Protein AF-B7IHM8-F1 (afdb_monomer_lite)

Sequence (330 aa):
MKRIKFVFLVFLVIFILFSCGINVPKKLPETIKVKYKNHVEIPLTTLHYELNNFTTSMVESLENSGFKITSETPITVSTENTFEISPKIETPIEGISGDATFNVFDKTTILNFSIISDSSPLEMLSFDNVEFKIYFESTTTNLDSTLTFYLNDSKIILTKNSSEANLSATLKNALENKKNLEASATIYVKGTPGDNDEFGIKYFVKIPLSGTVKTDYRIISQEVDLTSVATILENIESAYIVFKEWKNQTGLSKIGFKLGNLSSFIDDSNTKISITKQDFADITKQKTLLEIFIPKDSSIQINSSSYIDASSYLSLDLNLENVEFTLGGE

Structure (mmCIF, N/CA/C/O backbone):
data_AF-B7IHM8-F1
#
_entry.id   AF-B7IHM8-F1
#
loop_
_atom_site.group_PDB
_atom_site.id
_atom_site.type_symbol
_atom_site.label_atom_id
_atom_site.label_alt_id
_atom_site.label_comp_id
_atom_site.label_asym_id
_atom_site.label_entity_id
_atom_site.label_seq_id
_atom_site.pdbx_PDB_ins_code
_atom_site.Cartn_x
_atom_site.Cartn_y
_atom_site.Cartn_z
_atom_site.occupancy
_atom_site.B_iso_or_equiv
_atom_site.auth_seq_id
_atom_site.auth_comp_id
_atom_site.auth_asym_id
_atom_site.auth_atom_id
_atom_site.pdbx_PDB_model_num
ATOM 1 N N . MET A 1 1 ? -49.637 -32.194 34.966 1.00 49.28 1 MET A N 1
ATOM 2 C CA . MET A 1 1 ? -48.202 -31.866 35.176 1.00 49.28 1 MET A CA 1
ATOM 3 C C . MET A 1 1 ? -47.863 -31.100 36.471 1.00 49.28 1 MET A C 1
ATOM 5 O O . MET A 1 1 ? -46.683 -30.977 36.766 1.00 49.28 1 MET A O 1
ATOM 9 N N . LYS A 1 2 ? -48.819 -30.621 37.293 1.00 44.25 2 LYS A N 1
ATOM 10 C CA . LYS A 1 2 ? -48.498 -29.910 38.558 1.00 44.25 2 LYS A CA 1
ATOM 11 C C . LYS A 1 2 ? -48.075 -30.823 39.728 1.00 44.25 2 LYS A C 1
ATOM 13 O O . LYS A 1 2 ? -47.283 -30.403 40.558 1.00 44.25 2 LYS A O 1
ATOM 18 N N . ARG A 1 3 ? -48.532 -32.085 39.770 1.00 44.62 3 ARG A N 1
ATOM 19 C CA . ARG A 1 3 ? -48.217 -33.027 40.868 1.00 44.62 3 ARG A CA 1
ATOM 20 C C . ARG A 1 3 ? -46.806 -33.638 40.792 1.00 44.62 3 ARG A C 1
ATOM 22 O O . ARG A 1 3 ? -46.203 -33.865 41.827 1.00 44.62 3 ARG A O 1
ATOM 29 N N . ILE A 1 4 ? -46.241 -33.808 39.590 1.00 54.16 4 ILE A N 1
ATOM 30 C CA . ILE A 1 4 ? -44.877 -34.350 39.400 1.00 54.16 4 ILE A CA 1
ATOM 31 C C . ILE A 1 4 ? -43.795 -33.347 39.838 1.00 54.16 4 ILE A C 1
ATOM 33 O O . ILE A 1 4 ? -42.803 -33.746 40.439 1.00 54.16 4 ILE A O 1
ATOM 37 N N . LYS A 1 5 ? -44.012 -32.037 39.635 1.00 52.06 5 LYS A N 1
ATOM 38 C CA . LYS A 1 5 ? -43.077 -30.992 40.096 1.00 52.06 5 LYS A CA 1
ATOM 39 C C . LYS A 1 5 ? -42.991 -30.904 41.625 1.00 52.06 5 LYS A C 1
ATOM 41 O O . LYS A 1 5 ? -41.921 -30.636 42.154 1.00 52.06 5 LYS A O 1
ATOM 46 N N . PHE A 1 6 ? -44.093 -31.174 42.329 1.00 53.19 6 PHE A N 1
ATOM 47 C CA . PHE A 1 6 ? -44.117 -31.159 43.794 1.00 53.19 6 PHE A CA 1
ATOM 48 C C . PHE A 1 6 ? -43.382 -32.368 44.388 1.00 53.19 6 PHE A C 1
ATOM 50 O O . PHE A 1 6 ? -42.637 -32.221 45.349 1.00 53.19 6 PHE A O 1
ATOM 57 N N . VAL A 1 7 ? -43.509 -33.544 43.764 1.00 58.44 7 VAL A N 1
ATOM 58 C CA . VAL A 1 7 ? -42.775 -34.752 44.179 1.00 58.44 7 VAL A CA 1
ATOM 59 C C . VAL A 1 7 ? -41.268 -34.588 43.960 1.00 58.44 7 VAL A C 1
ATOM 61 O O . VAL A 1 7 ? -40.498 -34.981 44.827 1.00 58.44 7 VAL A O 1
ATOM 64 N N . PHE A 1 8 ? -40.843 -33.944 42.866 1.00 61.22 8 PHE A N 1
ATOM 65 C CA . PHE A 1 8 ? -39.422 -33.676 42.604 1.00 61.22 8 PHE A CA 1
ATOM 66 C C . PHE A 1 8 ? -38.825 -32.649 43.580 1.00 61.22 8 PHE A C 1
ATOM 68 O O . PHE A 1 8 ? -37.701 -32.826 44.034 1.00 61.22 8 PHE A O 1
ATOM 75 N N . LEU A 1 9 ? -39.588 -31.614 43.960 1.00 61.41 9 LEU A N 1
ATOM 76 C CA . LEU A 1 9 ? -39.178 -30.633 44.972 1.00 61.41 9 LEU A CA 1
ATOM 77 C C . LEU A 1 9 ? -39.038 -31.281 46.359 1.00 61.41 9 LEU A C 1
ATOM 79 O O . LEU A 1 9 ? -38.049 -31.054 47.046 1.00 61.41 9 LEU A O 1
ATOM 83 N N . VAL A 1 10 ? -39.996 -32.128 46.750 1.00 67.56 10 VAL A N 1
ATOM 84 C CA . VAL A 1 10 ? -39.948 -32.859 48.026 1.00 67.56 10 VAL A CA 1
ATOM 85 C C . VAL A 1 10 ? -38.779 -33.847 48.042 1.00 67.56 10 VAL A C 1
ATOM 87 O O . VAL A 1 10 ? -38.062 -33.912 49.036 1.00 67.56 10 VAL A O 1
ATOM 90 N N . PHE A 1 11 ? -38.519 -34.550 46.934 1.00 62.31 11 PHE A N 1
ATOM 91 C CA . PHE A 1 11 ? -37.348 -35.424 46.821 1.00 62.31 11 PHE A CA 1
ATOM 92 C C . PHE A 1 11 ? -36.031 -34.645 46.874 1.00 62.31 11 PHE A C 1
ATOM 94 O O . PHE A 1 11 ? -35.124 -35.089 47.563 1.00 62.31 11 PHE A O 1
ATOM 101 N N . LEU A 1 12 ? -35.932 -33.478 46.224 1.00 62.41 12 LEU A N 1
ATOM 102 C CA . LEU A 1 12 ? -34.744 -32.616 46.267 1.00 62.41 12 LEU A CA 1
ATOM 103 C C . LEU A 1 12 ? -34.461 -32.124 47.696 1.00 62.41 12 LEU A C 1
ATOM 105 O O . LEU A 1 12 ? -33.324 -32.180 48.151 1.00 62.41 12 LEU A O 1
ATOM 109 N N . VAL A 1 13 ? -35.499 -31.706 48.427 1.00 60.09 13 VAL A N 1
ATOM 110 C CA . VAL A 1 13 ? -35.381 -31.257 49.825 1.00 60.09 13 VAL A CA 1
ATOM 111 C C . VAL A 1 13 ? -34.962 -32.410 50.742 1.00 60.09 13 VAL A C 1
ATOM 113 O O . VAL A 1 13 ? -34.082 -32.229 51.579 1.00 60.09 13 VAL A O 1
ATOM 116 N N . ILE A 1 14 ? -35.512 -33.614 50.556 1.00 61.38 14 ILE A N 1
ATOM 117 C CA . ILE A 1 14 ? -35.109 -34.804 51.325 1.00 61.38 14 ILE A CA 1
ATOM 118 C C . ILE A 1 14 ? -33.672 -35.231 50.972 1.00 61.38 14 ILE A C 1
ATOM 120 O O . ILE A 1 14 ? -32.916 -35.609 51.864 1.00 61.38 14 ILE A O 1
ATOM 124 N N . PHE A 1 15 ? -33.257 -35.116 49.707 1.00 55.09 15 PHE A N 1
ATOM 125 C CA . PHE A 1 15 ? -31.893 -35.443 49.272 1.00 55.09 15 PHE A CA 1
ATOM 126 C C . PHE A 1 15 ? -30.852 -34.478 49.857 1.00 55.09 15 PHE A C 1
ATOM 128 O O . PHE A 1 15 ? -29.774 -34.912 50.255 1.00 55.09 15 PHE A O 1
ATOM 135 N N . ILE A 1 16 ? -31.194 -33.191 49.985 1.00 56.38 16 ILE A N 1
ATOM 136 C CA . ILE A 1 16 ? -30.357 -32.178 50.652 1.00 56.38 16 ILE A CA 1
ATOM 137 C C . ILE A 1 16 ? -30.267 -32.442 52.165 1.00 56.38 16 ILE A C 1
ATOM 139 O O . ILE A 1 16 ? -29.230 -32.185 52.769 1.00 56.38 16 ILE A O 1
ATOM 143 N N . LEU A 1 17 ? -31.319 -32.994 52.781 1.00 53.09 17 LEU A N 1
ATOM 144 C CA . LEU A 1 17 ? -31.330 -33.324 54.212 1.00 53.09 17 LEU A CA 1
ATOM 145 C C . LEU A 1 17 ? -30.564 -34.615 54.557 1.00 53.09 17 LEU A C 1
ATOM 147 O O . LEU A 1 17 ? -30.072 -34.733 55.677 1.00 53.09 17 LEU A O 1
ATOM 151 N N . PHE A 1 18 ? -30.447 -35.571 53.628 1.00 51.75 18 PHE A N 1
ATOM 152 C CA . PHE A 1 18 ? -29.801 -36.872 53.878 1.00 51.75 18 PHE A CA 1
ATOM 153 C C . PHE A 1 18 ? -28.408 -37.040 53.250 1.00 51.75 18 PHE A C 1
ATOM 155 O O . PHE A 1 18 ? -27.696 -37.981 53.600 1.00 51.75 18 PHE A O 1
ATOM 162 N N . SER A 1 19 ? -27.978 -36.133 52.370 1.00 41.16 19 SER A N 1
ATOM 163 C CA . SER A 1 19 ? -26.643 -36.167 51.768 1.00 41.16 19 SER A CA 1
ATOM 164 C C . SER A 1 19 ? -25.683 -35.220 52.495 1.00 41.16 19 SER A C 1
ATOM 166 O O . SER A 1 19 ? -25.644 -34.027 52.219 1.00 41.16 19 SER A O 1
ATOM 168 N N . CYS A 1 20 ? -24.863 -35.796 53.377 1.00 42.81 20 CYS A N 1
ATOM 169 C CA . CYS A 1 20 ? -23.612 -35.237 53.903 1.00 42.81 20 CYS A CA 1
ATOM 170 C C . CYS A 1 20 ? -23.695 -33.901 54.666 1.00 42.81 20 CYS A C 1
ATOM 172 O O . CYS A 1 20 ? -23.529 -32.834 54.093 1.00 42.81 20 CYS A O 1
ATOM 174 N N . GLY A 1 21 ? -23.768 -33.980 56.000 1.00 46.03 21 GLY A N 1
ATOM 175 C CA . GLY A 1 21 ? -22.947 -33.148 56.898 1.00 46.03 21 GLY A CA 1
ATOM 176 C C . GLY A 1 21 ? -23.034 -31.621 56.778 1.00 46.03 21 GLY A C 1
ATOM 177 O O . GLY A 1 21 ? -22.107 -30.941 57.217 1.00 46.03 21 GLY A O 1
ATOM 178 N N . ILE A 1 22 ? -24.107 -31.062 56.218 1.00 43.06 22 ILE A N 1
ATOM 179 C CA . ILE A 1 22 ? -24.330 -29.618 56.241 1.00 43.06 22 ILE A CA 1
ATOM 180 C C . ILE A 1 22 ? -24.752 -29.254 57.662 1.00 43.06 22 ILE A C 1
ATOM 182 O O . ILE A 1 22 ? -25.847 -29.577 58.119 1.00 43.06 22 ILE A O 1
ATOM 186 N N . ASN A 1 23 ? -23.848 -28.587 58.371 1.00 42.38 23 ASN A N 1
ATOM 187 C CA . ASN A 1 23 ? -24.130 -27.945 59.643 1.00 42.38 23 ASN A CA 1
ATOM 188 C C . ASN A 1 23 ? -25.137 -26.817 59.360 1.00 42.38 23 ASN A C 1
ATOM 190 O O . ASN A 1 23 ? -24.746 -25.713 58.982 1.00 42.38 23 ASN A O 1
ATOM 194 N N . VAL A 1 24 ? -26.437 -27.119 59.436 1.00 46.44 24 VAL A N 1
ATOM 195 C CA . VAL A 1 24 ? -27.496 -26.129 59.216 1.00 46.44 24 VAL A CA 1
ATOM 196 C C . VAL A 1 24 ? -27.329 -25.055 60.295 1.00 46.44 24 VAL A C 1
ATOM 198 O O . VAL A 1 24 ? -27.404 -25.377 61.486 1.00 46.44 24 VAL A O 1
ATOM 201 N N . PRO A 1 25 ? -27.039 -23.796 59.925 1.00 46.53 25 PRO A N 1
ATOM 202 C CA . PRO A 1 25 ? -26.804 -22.750 60.904 1.00 46.53 25 PRO A CA 1
ATOM 203 C C . PRO A 1 25 ? -28.054 -22.584 61.774 1.00 46.53 25 PRO A C 1
ATOM 205 O O . PRO A 1 25 ? -29.168 -22.463 61.273 1.00 46.53 25 PRO A O 1
ATOM 208 N N . LYS A 1 26 ? -27.868 -22.586 63.101 1.00 55.81 26 LYS A N 1
ATOM 209 C CA . LYS A 1 26 ? -28.960 -22.495 64.094 1.00 55.81 26 LYS A CA 1
ATOM 210 C C . LYS A 1 26 ? -29.764 -21.186 64.013 1.00 55.81 26 LYS A C 1
ATOM 212 O O . LYS A 1 26 ? -30.778 -21.061 64.691 1.00 55.81 26 LYS A O 1
ATOM 217 N N . LYS A 1 27 ? -29.307 -20.217 63.217 1.00 53.31 27 LYS A N 1
ATOM 218 C CA . LYS A 1 27 ? -29.992 -18.965 62.899 1.00 53.31 27 LYS A CA 1
ATOM 219 C C . LYS A 1 27 ? -29.837 -18.682 61.407 1.00 53.31 27 LYS A C 1
ATOM 221 O O . LYS A 1 27 ? -28.738 -18.825 60.872 1.00 53.31 27 LYS A O 1
ATOM 226 N N . LEU A 1 28 ? -30.928 -18.277 60.757 1.00 47.78 28 LEU A N 1
ATOM 227 C CA . LEU A 1 28 ? -30.862 -17.656 59.435 1.00 47.78 28 LEU A CA 1
ATOM 228 C C . LEU A 1 28 ? -30.003 -16.382 59.545 1.00 47.78 28 LEU A C 1
ATOM 230 O O . LEU A 1 28 ? -30.135 -15.668 60.542 1.00 47.78 28 LEU A O 1
ATOM 234 N N . PRO A 1 29 ? -29.102 -16.110 58.586 1.00 52.03 29 PRO A N 1
ATOM 235 C CA . PRO A 1 29 ? -28.334 -14.873 58.591 1.00 52.03 29 PRO A CA 1
ATOM 236 C C . PRO A 1 29 ? -29.292 -13.676 58.546 1.00 52.03 29 PRO A C 1
ATOM 238 O O . PRO A 1 29 ? -30.210 -13.649 57.730 1.00 52.03 29 PRO A O 1
ATOM 241 N N . GLU A 1 30 ? -29.073 -12.699 59.430 1.00 54.91 30 GLU A N 1
ATOM 242 C CA . GLU A 1 30 ? -29.919 -11.499 59.568 1.00 54.91 30 GLU A CA 1
ATOM 243 C C . GLU A 1 30 ? -29.934 -10.649 58.285 1.00 54.91 30 GLU A C 1
ATOM 245 O O . GLU A 1 30 ? -30.879 -9.910 58.022 1.00 54.91 30 GLU A O 1
ATOM 250 N N . THR A 1 31 ? -28.903 -10.798 57.452 1.00 48.12 31 THR A N 1
ATOM 251 C CA . THR A 1 31 ? -28.781 -10.161 56.142 1.00 48.12 31 THR A CA 1
ATOM 252 C C . THR A 1 31 ? -28.233 -11.148 55.115 1.00 48.12 31 THR A C 1
ATOM 254 O O . THR A 1 31 ? -27.238 -11.837 55.348 1.00 48.12 31 THR A O 1
ATOM 257 N N . ILE A 1 32 ? -28.874 -11.205 53.946 1.00 45.50 32 ILE A N 1
ATOM 258 C CA . ILE A 1 32 ? -28.341 -11.886 52.763 1.00 45.50 32 ILE A CA 1
ATOM 259 C C . ILE A 1 32 ? -27.900 -10.804 51.779 1.00 45.50 32 ILE A C 1
ATOM 261 O O . ILE A 1 32 ? -28.732 -10.075 51.240 1.00 45.50 32 ILE A O 1
ATOM 265 N N . LYS A 1 33 ? -26.590 -10.712 51.526 1.00 46.69 33 LYS A N 1
ATOM 266 C CA . LYS A 1 33 ? -26.042 -9.865 50.459 1.00 46.69 33 LYS A CA 1
ATOM 267 C C . LYS A 1 33 ? -25.957 -10.675 49.174 1.00 46.69 33 LYS A C 1
ATOM 269 O O . LYS A 1 33 ? -25.121 -11.568 49.051 1.00 46.69 33 LYS A O 1
ATOM 274 N N . VAL A 1 34 ? -26.836 -10.374 48.221 1.00 44.75 34 VAL A N 1
ATOM 275 C CA . VAL A 1 34 ? -26.784 -10.954 46.875 1.00 44.75 34 VAL A CA 1
ATOM 276 C C . VAL A 1 34 ? -25.982 -10.011 45.987 1.00 44.75 34 VAL A C 1
ATOM 278 O O . VAL A 1 34 ? -26.382 -8.871 45.764 1.00 44.75 34 VAL A O 1
ATOM 281 N N . LYS A 1 35 ? -24.841 -10.484 45.483 1.00 50.03 35 LYS A N 1
ATOM 282 C CA . LYS A 1 35 ? -24.031 -9.759 44.500 1.00 50.03 35 LYS A CA 1
ATOM 283 C C . LYS A 1 35 ? -24.511 -10.137 43.101 1.00 50.03 35 LYS A C 1
ATOM 285 O O . LYS A 1 35 ? -24.395 -11.302 42.722 1.00 50.03 35 LYS A O 1
ATOM 290 N N . TYR A 1 36 ? -25.056 -9.183 42.346 1.00 52.97 36 TYR A N 1
ATOM 291 C CA . TYR A 1 36 ? -25.464 -9.414 40.961 1.00 52.97 36 TYR A CA 1
ATOM 292 C C . TYR A 1 36 ? -24.397 -8.847 40.025 1.00 52.97 36 TYR A C 1
ATOM 294 O O . TYR A 1 36 ? -24.173 -7.638 39.982 1.00 52.97 36 TYR A O 1
ATOM 302 N N . LYS A 1 37 ? -23.715 -9.733 39.295 1.00 61.06 37 LYS A N 1
ATOM 303 C CA . LYS A 1 37 ? -22.824 -9.331 38.207 1.00 61.06 37 LYS A CA 1
ATOM 304 C C . LYS A 1 37 ? -23.644 -9.265 36.934 1.00 61.06 37 LYS A C 1
ATOM 306 O O . LYS A 1 37 ? -24.239 -10.268 36.543 1.00 61.06 37 LYS A O 1
ATOM 311 N N . ASN A 1 38 ? -23.685 -8.092 36.318 1.00 78.62 38 ASN A N 1
ATOM 312 C CA . ASN A 1 38 ? -24.385 -7.893 35.059 1.00 78.62 38 ASN A CA 1
ATOM 313 C C . ASN A 1 38 ? -23.372 -7.567 33.968 1.00 78.62 38 ASN A C 1
ATOM 315 O O . ASN A 1 38 ? -22.483 -6.749 34.186 1.00 78.62 38 ASN A O 1
ATOM 319 N N . HIS A 1 39 ? -23.520 -8.205 32.814 1.00 84.94 39 HIS A N 1
ATOM 320 C CA . HIS A 1 39 ? -22.668 -7.981 31.655 1.00 84.94 39 HIS A CA 1
ATOM 321 C C . HIS A 1 39 ? -23.448 -7.196 30.601 1.00 84.94 39 HIS A C 1
ATOM 323 O O . HIS A 1 39 ? -24.577 -7.566 30.268 1.00 84.94 39 HIS A O 1
ATOM 329 N N . VAL A 1 40 ? -22.866 -6.109 30.101 1.00 83.75 40 VAL A N 1
ATOM 330 C CA . VAL A 1 40 ? -23.484 -5.226 29.105 1.00 83.75 40 VAL A CA 1
ATOM 331 C C . VAL A 1 40 ? -22.528 -5.046 27.935 1.00 83.75 40 VAL A C 1
ATOM 333 O O . VAL A 1 40 ? -21.366 -4.704 28.132 1.00 83.75 40 VAL A O 1
ATOM 336 N N . GLU A 1 41 ? -23.031 -5.225 26.716 1.00 85.38 41 GLU A N 1
ATOM 337 C CA . GLU A 1 41 ? -22.288 -4.954 25.486 1.00 85.38 41 GLU A CA 1
ATOM 338 C C . GLU A 1 41 ? -22.985 -3.855 24.692 1.00 85.38 41 GLU A C 1
ATOM 340 O O . GLU A 1 41 ? -24.173 -3.952 24.380 1.00 85.38 41 GLU A O 1
ATOM 345 N N . ILE A 1 42 ? -22.238 -2.807 24.359 1.00 86.19 42 ILE A N 1
ATOM 346 C CA . ILE A 1 42 ? -22.717 -1.684 23.554 1.00 86.19 42 ILE A CA 1
ATOM 347 C C . ILE A 1 42 ? -21.991 -1.748 22.208 1.00 86.19 42 ILE A C 1
ATOM 349 O O . ILE A 1 42 ? -20.760 -1.660 22.194 1.00 86.19 42 ILE A O 1
ATOM 353 N N . PRO A 1 43 ? -22.701 -1.927 21.080 1.00 89.12 43 PRO A N 1
ATOM 354 C CA . PRO A 1 43 ? -22.070 -1.947 19.766 1.00 89.12 43 PRO A CA 1
ATOM 355 C C . PRO A 1 43 ? -21.468 -0.576 19.444 1.00 89.12 43 PRO A C 1
ATOM 357 O O . PRO A 1 43 ? -22.105 0.452 19.671 1.00 89.12 43 PRO A O 1
ATOM 360 N N . LEU A 1 44 ? -20.248 -0.568 18.910 1.00 89.00 44 LEU A N 1
ATOM 361 C CA . LEU A 1 44 ? -19.545 0.654 18.512 1.00 89.00 44 LEU A CA 1
ATOM 362 C C . LEU A 1 44 ? -19.515 0.797 16.990 1.00 89.00 44 LEU A C 1
ATOM 364 O O . LEU A 1 44 ? -19.960 1.808 16.452 1.00 89.00 44 LEU A O 1
ATOM 368 N N . THR A 1 45 ? -19.005 -0.219 16.292 1.00 91.19 45 THR A N 1
ATOM 369 C CA . THR A 1 45 ? -18.981 -0.263 14.824 1.00 91.19 45 THR A CA 1
ATOM 370 C C . THR A 1 45 ? -18.793 -1.689 14.305 1.00 91.19 45 THR A C 1
ATOM 372 O O . THR A 1 45 ? -18.271 -2.549 15.022 1.00 91.19 45 THR A O 1
ATOM 375 N N . THR A 1 46 ? -19.182 -1.916 13.053 1.00 92.19 46 THR A N 1
ATOM 376 C CA . THR A 1 46 ? -18.916 -3.141 12.293 1.00 92.19 46 THR A CA 1
ATOM 377 C C . THR A 1 46 ? -18.051 -2.780 11.093 1.00 92.19 46 THR A C 1
ATOM 379 O O . THR A 1 46 ? -18.327 -1.819 10.379 1.00 92.19 46 THR A O 1
ATOM 382 N N . LEU A 1 47 ? -17.003 -3.563 10.884 1.00 90.44 47 LEU A N 1
ATOM 383 C CA . LEU A 1 47 ? -16.031 -3.429 9.818 1.00 90.44 47 LEU A CA 1
ATOM 384 C C . LEU A 1 47 ? -16.133 -4.662 8.926 1.00 90.44 47 LEU A C 1
ATOM 386 O O . LEU A 1 47 ? -15.897 -5.775 9.386 1.00 90.44 47 LEU A O 1
ATOM 390 N N . HIS A 1 48 ? -16.443 -4.432 7.658 1.00 91.19 48 HIS A N 1
ATOM 391 C CA . HIS A 1 48 ? -16.135 -5.350 6.573 1.00 91.19 48 HIS A CA 1
ATOM 392 C C . HIS A 1 48 ? -15.355 -4.546 5.545 1.00 91.19 48 HIS A C 1
ATOM 394 O O . HIS A 1 48 ? -15.858 -3.551 5.016 1.00 91.19 48 HIS A O 1
ATOM 400 N N . TYR A 1 49 ? -14.102 -4.918 5.329 1.00 85.50 49 TYR A N 1
ATOM 401 C CA . TYR A 1 49 ? -13.194 -4.151 4.497 1.00 85.50 49 TYR A CA 1
ATOM 402 C C . TYR A 1 49 ? -12.351 -5.068 3.636 1.00 85.50 49 TYR A C 1
ATOM 404 O O . TYR A 1 49 ? -11.529 -5.824 4.144 1.00 85.50 49 TYR A O 1
ATOM 412 N N . GLU A 1 50 ? -12.529 -4.970 2.326 1.00 84.56 50 GLU A N 1
ATOM 413 C CA . GLU A 1 50 ? -11.781 -5.753 1.351 1.00 84.56 50 GLU A CA 1
ATOM 414 C C . GLU A 1 50 ? -10.695 -4.888 0.711 1.00 84.56 50 GLU A C 1
ATOM 416 O O . GLU A 1 50 ? -10.970 -3.791 0.223 1.00 84.56 50 GLU A O 1
ATOM 421 N N . LEU A 1 51 ? -9.461 -5.396 0.667 1.00 74.88 51 LEU A N 1
ATOM 422 C CA . LEU A 1 51 ? -8.334 -4.744 -0.002 1.00 74.88 51 LEU A CA 1
ATOM 423 C C . LEU A 1 51 ? -8.422 -4.833 -1.533 1.00 74.88 51 LEU A C 1
ATOM 425 O O . LEU A 1 51 ? -7.641 -4.188 -2.213 1.00 74.88 51 LEU A O 1
ATOM 429 N N . ASN A 1 52 ? -9.322 -5.616 -2.125 1.00 66.38 52 ASN A N 1
ATOM 430 C CA . ASN A 1 52 ? -9.469 -5.657 -3.587 1.00 66.38 52 ASN A CA 1
ATOM 431 C C . ASN A 1 52 ? -10.194 -4.404 -4.124 1.00 66.38 52 ASN A C 1
ATOM 433 O O . ASN A 1 52 ? -9.756 -3.847 -5.131 1.00 66.38 52 ASN A O 1
ATOM 437 N N . ASN A 1 53 ? -11.152 -3.850 -3.365 1.00 62.62 53 ASN A N 1
ATOM 438 C CA . ASN A 1 53 ? -11.827 -2.569 -3.619 1.00 62.62 53 ASN A CA 1
ATOM 439 C C . ASN A 1 53 ? -10.837 -1.387 -3.755 1.00 62.62 53 ASN A C 1
ATOM 441 O O . ASN A 1 53 ? -11.204 -0.308 -4.209 1.00 62.62 53 ASN A O 1
ATOM 445 N N . PHE A 1 54 ? -9.569 -1.608 -3.391 1.00 62.62 54 PHE A N 1
ATOM 446 C CA . PHE A 1 54 ? -8.450 -0.669 -3.402 1.00 62.62 54 PHE A CA 1
ATOM 447 C C . PHE A 1 54 ? -7.772 -0.567 -4.767 1.00 62.62 54 PHE A C 1
ATOM 449 O O . PHE A 1 54 ? -7.119 0.436 -5.056 1.00 62.62 54 PHE A O 1
ATOM 456 N N . THR A 1 55 ? -7.847 -1.630 -5.571 1.00 65.69 55 THR A N 1
ATOM 457 C CA . THR A 1 55 ? -6.984 -1.804 -6.747 1.00 65.69 55 THR A CA 1
ATOM 458 C C . THR A 1 55 ? -7.730 -2.174 -8.011 1.00 65.69 55 THR A C 1
ATOM 460 O O . THR A 1 55 ? -7.149 -1.988 -9.073 1.00 65.69 55 THR A O 1
ATOM 463 N N . THR A 1 56 ? -8.997 -2.596 -7.934 1.00 69.06 56 THR A N 1
ATOM 464 C CA . THR A 1 56 ? -9.792 -3.013 -9.101 1.00 69.06 56 THR A CA 1
ATOM 465 C C . THR A 1 56 ? -9.741 -1.995 -10.240 1.00 69.06 56 THR A C 1
ATOM 467 O O . THR A 1 56 ? -9.348 -2.350 -11.343 1.00 69.06 56 THR A O 1
ATOM 470 N N . SER A 1 57 ? -10.008 -0.712 -9.973 1.00 67.50 57 SER A N 1
ATOM 471 C CA . SER A 1 57 ? -10.011 0.323 -11.020 1.00 67.50 57 SER A CA 1
ATOM 472 C C . SER A 1 57 ? -8.638 0.544 -11.663 1.00 67.50 57 SER A C 1
ATOM 474 O O . SER A 1 57 ? -8.540 0.734 -12.875 1.00 67.50 57 SER A O 1
ATOM 476 N N . MET A 1 58 ? -7.559 0.496 -10.876 1.00 73.12 58 MET A N 1
ATOM 477 C CA . MET A 1 58 ? -6.197 0.605 -11.398 1.00 73.12 58 MET A CA 1
ATOM 478 C C . MET A 1 58 ? -5.808 -0.646 -12.185 1.00 73.12 58 MET A C 1
ATOM 480 O O . MET A 1 58 ? -5.245 -0.525 -13.267 1.00 73.12 58 MET A O 1
ATOM 484 N N . VAL A 1 59 ? -6.082 -1.830 -11.638 1.00 76.69 59 VAL A N 1
ATOM 485 C CA . VAL A 1 59 ? -5.769 -3.124 -12.251 1.00 76.69 59 VAL A CA 1
ATOM 486 C C . VAL A 1 59 ? -6.475 -3.239 -13.595 1.00 76.69 59 VAL A C 1
ATOM 488 O O . VAL A 1 59 ? -5.800 -3.481 -14.587 1.00 76.69 59 VAL A O 1
ATOM 491 N N . GLU A 1 60 ? -7.776 -2.948 -13.652 1.00 77.25 60 GLU A N 1
ATOM 492 C CA . GLU A 1 60 ? -8.550 -2.903 -14.899 1.00 77.25 60 GLU A CA 1
ATOM 493 C C . GLU A 1 60 ? -7.959 -1.896 -15.891 1.00 77.25 60 GLU A C 1
ATOM 495 O O . GLU A 1 60 ? -7.833 -2.177 -17.081 1.00 77.25 60 GLU A O 1
ATOM 500 N N . SER A 1 61 ? -7.555 -0.714 -15.422 1.00 72.75 61 SER A N 1
ATOM 501 C CA . SER A 1 61 ? -6.999 0.313 -16.307 1.00 72.75 61 SER A CA 1
ATOM 502 C C . SER A 1 61 ? -5.603 -0.045 -16.843 1.00 72.75 61 SER A C 1
ATOM 504 O O . SER A 1 61 ? -5.288 0.250 -17.999 1.00 72.75 61 SER A O 1
ATOM 506 N N . LEU A 1 62 ? -4.767 -0.703 -16.034 1.00 75.31 62 LEU A N 1
ATOM 507 C CA . LEU A 1 62 ? -3.459 -1.218 -16.448 1.00 75.31 62 LEU A CA 1
ATOM 508 C C . LEU A 1 62 ? -3.621 -2.413 -17.393 1.00 75.31 62 LEU A C 1
ATOM 510 O O . LEU A 1 62 ? -2.941 -2.473 -18.415 1.00 75.31 62 LEU A O 1
ATOM 514 N N . GLU A 1 63 ? -4.565 -3.310 -17.118 1.00 81.81 63 GLU A N 1
ATOM 515 C CA . GLU A 1 63 ? -4.910 -4.425 -18.002 1.00 81.81 63 GLU A CA 1
ATOM 516 C C . GLU A 1 63 ? -5.388 -3.924 -19.373 1.00 81.81 63 GLU A C 1
ATOM 518 O O . GLU A 1 63 ? -4.863 -4.342 -20.406 1.00 81.81 63 GLU A O 1
ATOM 523 N N . ASN A 1 64 ? -6.274 -2.922 -19.398 1.00 76.81 64 ASN A N 1
ATOM 524 C CA . ASN A 1 64 ? -6.709 -2.247 -20.628 1.00 76.81 64 ASN A CA 1
ATOM 525 C C . ASN A 1 64 ? -5.563 -1.544 -21.378 1.00 76.81 64 ASN A C 1
ATOM 527 O O . ASN A 1 64 ? -5.665 -1.310 -22.581 1.00 76.81 64 ASN A O 1
ATOM 531 N N . SER A 1 65 ? -4.469 -1.217 -20.685 1.00 70.12 65 SER A N 1
ATOM 532 C CA . SER A 1 65 ? -3.252 -0.641 -21.274 1.00 70.12 65 SER A CA 1
ATOM 533 C C . SER A 1 65 ? -2.258 -1.708 -21.761 1.00 70.12 65 SER A C 1
ATOM 535 O O . SER A 1 65 ? -1.142 -1.369 -22.150 1.00 70.12 65 SER A O 1
ATOM 537 N N . GLY A 1 66 ? -2.644 -2.990 -21.747 1.00 75.44 66 GLY A N 1
ATOM 538 C CA . GLY A 1 66 ? -1.843 -4.112 -22.242 1.00 75.44 66 GLY A CA 1
ATOM 539 C C . GLY A 1 66 ? -0.961 -4.788 -21.191 1.00 75.44 66 GLY A C 1
ATOM 540 O O . GLY A 1 66 ? -0.169 -5.660 -21.547 1.00 75.44 66 GLY A O 1
ATOM 541 N N . PHE A 1 67 ? -1.082 -4.426 -19.909 1.00 82.44 67 PHE A N 1
ATOM 542 C CA . PHE A 1 67 ? -0.363 -5.124 -18.843 1.00 82.44 67 PHE A CA 1
ATOM 543 C C . PHE A 1 67 ? -1.012 -6.469 -18.535 1.00 82.44 67 PHE A C 1
ATOM 545 O O . PHE A 1 67 ? -2.229 -6.599 -18.431 1.00 82.44 67 PHE A O 1
ATOM 552 N N . LYS A 1 68 ? -0.177 -7.474 -18.293 1.00 87.38 68 LYS A N 1
ATOM 553 C CA . LYS A 1 68 ? -0.603 -8.748 -17.731 1.00 87.38 68 LYS A CA 1
ATOM 554 C C . LYS A 1 68 ? -0.733 -8.624 -16.217 1.00 87.38 68 LYS A C 1
ATOM 556 O O . LYS A 1 68 ? 0.226 -8.254 -15.534 1.00 87.38 68 LYS A O 1
ATOM 561 N N . ILE A 1 69 ? -1.890 -9.023 -15.704 1.00 86.44 69 ILE A N 1
ATOM 562 C CA . ILE A 1 69 ? -2.173 -9.116 -14.274 1.00 86.44 69 ILE A CA 1
ATOM 563 C C . ILE A 1 69 ? -2.085 -10.582 -13.849 1.00 86.44 69 ILE A C 1
ATOM 565 O O . ILE A 1 69 ? -2.704 -11.451 -14.463 1.00 86.44 69 ILE A O 1
ATOM 569 N N . THR A 1 70 ? -1.321 -10.878 -12.800 1.00 85.88 70 THR A N 1
ATOM 570 C CA . THR A 1 70 ? -1.367 -12.188 -12.138 1.00 85.88 70 THR A CA 1
ATOM 571 C C . THR A 1 70 ? -2.024 -12.054 -10.771 1.00 85.88 70 THR A C 1
ATOM 573 O O . THR A 1 70 ? -1.715 -11.147 -9.999 1.00 85.88 70 THR A O 1
ATOM 576 N N . SER A 1 71 ? -2.927 -12.981 -10.455 1.00 77.62 71 SER A N 1
ATOM 577 C CA . SER A 1 71 ? -3.623 -13.064 -9.165 1.00 77.62 71 SER A CA 1
ATOM 578 C C . SER A 1 71 ? -2.781 -13.754 -8.082 1.00 77.62 71 SER A C 1
ATOM 580 O O . SER A 1 71 ? -3.323 -14.427 -7.207 1.00 77.62 71 SER A O 1
ATOM 582 N N . GLU A 1 72 ? -1.454 -13.670 -8.185 1.00 78.44 72 GLU A N 1
ATOM 583 C CA . GLU A 1 72 ? -0.543 -14.149 -7.144 1.00 78.44 72 GLU A CA 1
ATOM 584 C C . GLU A 1 72 ? -0.660 -13.261 -5.892 1.00 78.44 72 GLU A C 1
ATOM 586 O O . GLU A 1 72 ? -1.373 -12.256 -5.890 1.00 78.44 72 GLU A O 1
ATOM 591 N N . THR A 1 73 ? 0.021 -13.637 -4.807 1.00 80.00 73 THR A N 1
ATOM 592 C CA . THR A 1 73 ? 0.104 -12.818 -3.590 1.00 80.00 73 THR A CA 1
ATOM 593 C C . THR A 1 73 ? 1.522 -12.255 -3.469 1.00 80.00 73 THR A C 1
ATOM 595 O O . THR A 1 73 ? 2.441 -13.031 -3.197 1.00 80.00 73 THR A O 1
ATOM 598 N N . PRO A 1 74 ? 1.731 -10.937 -3.647 1.00 84.19 74 PRO A N 1
ATOM 599 C CA . PRO A 1 74 ? 0.751 -9.919 -4.045 1.00 84.19 74 PRO A CA 1
ATOM 600 C C . PRO A 1 74 ? 0.366 -10.003 -5.532 1.00 84.19 74 PRO A C 1
ATOM 602 O O . PRO A 1 74 ? 1.112 -10.558 -6.346 1.00 84.19 74 PRO A O 1
ATOM 605 N N . ILE A 1 75 ? -0.758 -9.371 -5.892 1.00 85.56 75 ILE A N 1
ATOM 606 C CA . ILE A 1 75 ? -1.142 -9.157 -7.293 1.00 85.56 75 ILE A CA 1
ATOM 607 C C . ILE A 1 75 ? 0.038 -8.490 -7.991 1.00 85.56 75 ILE A C 1
ATOM 609 O O . ILE A 1 75 ? 0.587 -7.509 -7.485 1.00 85.56 75 ILE A O 1
ATOM 613 N N . THR A 1 76 ? 0.439 -9.014 -9.144 1.00 87.88 76 THR A N 1
ATOM 614 C CA . THR A 1 76 ? 1.560 -8.456 -9.901 1.00 87.88 76 THR A CA 1
ATOM 615 C C . THR A 1 76 ? 1.075 -7.930 -11.240 1.00 87.88 76 THR A C 1
ATOM 617 O O . THR A 1 76 ? 0.449 -8.649 -12.019 1.00 87.88 76 THR A O 1
ATOM 620 N N . VAL A 1 77 ? 1.402 -6.668 -11.511 1.00 87.38 77 VAL A N 1
ATOM 621 C CA . VAL A 1 77 ? 1.223 -6.035 -12.817 1.00 87.38 77 VAL A CA 1
ATOM 622 C C . VAL A 1 77 ? 2.534 -6.161 -13.577 1.00 87.38 77 VAL A C 1
ATOM 624 O O . VAL A 1 77 ? 3.585 -5.776 -13.064 1.00 87.38 77 VAL A O 1
ATOM 627 N N . SER A 1 78 ? 2.505 -6.695 -14.793 1.00 89.94 78 SER A N 1
ATOM 628 C CA . SER A 1 78 ? 3.722 -6.888 -15.582 1.00 89.94 78 SER A CA 1
ATOM 629 C C . SER A 1 78 ? 3.508 -6.652 -17.067 1.00 89.94 78 SER A C 1
ATOM 631 O O . SER A 1 78 ? 2.415 -6.851 -17.584 1.00 89.94 78 SER A O 1
ATOM 633 N N . THR A 1 79 ? 4.560 -6.238 -17.762 1.00 86.50 79 THR A N 1
ATOM 634 C CA . THR A 1 79 ? 4.596 -6.269 -19.224 1.00 86.50 79 THR A CA 1
ATOM 635 C C . THR A 1 79 ? 6.009 -6.562 -19.698 1.00 86.50 79 THR A C 1
ATOM 637 O O . THR A 1 79 ? 6.989 -6.151 -19.071 1.00 86.50 79 THR A O 1
ATOM 640 N N . GLU A 1 80 ? 6.103 -7.253 -20.822 1.00 86.31 80 GLU A N 1
ATOM 641 C CA . GLU A 1 80 ? 7.342 -7.492 -21.546 1.00 86.31 80 GLU A CA 1
ATOM 642 C C . GLU A 1 80 ? 7.061 -7.215 -23.015 1.00 86.31 80 GLU A C 1
ATOM 644 O O . GLU A 1 80 ? 6.151 -7.803 -23.593 1.00 86.31 80 GLU A O 1
ATOM 649 N N . ASN A 1 81 ? 7.800 -6.278 -23.596 1.00 83.00 81 ASN A N 1
ATOM 650 C CA . ASN A 1 81 ? 7.592 -5.847 -24.970 1.00 83.00 81 ASN A CA 1
ATOM 651 C C . ASN A 1 81 ? 8.939 -5.677 -25.664 1.00 83.00 81 ASN A C 1
ATOM 653 O O . ASN A 1 81 ? 9.917 -5.237 -25.049 1.00 83.00 81 ASN A O 1
ATOM 657 N N . THR A 1 82 ? 8.944 -5.970 -26.959 1.00 82.44 82 THR A N 1
ATOM 658 C CA . THR A 1 82 ? 10.095 -5.785 -27.837 1.00 82.44 82 THR A CA 1
ATOM 659 C C . THR A 1 82 ? 9.672 -4.929 -29.023 1.00 82.44 82 THR A C 1
ATOM 661 O O . THR A 1 82 ? 8.661 -5.202 -29.668 1.00 82.44 82 THR A O 1
ATOM 664 N N . PHE A 1 83 ? 10.442 -3.881 -29.298 1.00 80.50 83 PHE A N 1
ATOM 665 C CA . PHE A 1 83 ? 10.335 -3.076 -30.507 1.00 80.50 83 PHE A CA 1
ATOM 666 C C . PHE A 1 83 ? 11.538 -3.367 -31.388 1.00 80.50 83 PHE A C 1
ATOM 668 O O . PHE A 1 83 ? 12.659 -3.028 -31.015 1.00 80.50 83 PHE A O 1
ATOM 675 N N . GLU A 1 84 ? 11.301 -3.979 -32.542 1.00 81.44 84 GLU A N 1
ATOM 676 C CA . GLU A 1 84 ? 12.342 -4.344 -33.500 1.00 81.44 84 GLU A CA 1
ATOM 677 C C . GLU A 1 84 ? 12.254 -3.466 -34.745 1.00 81.44 84 GLU A C 1
ATOM 679 O O . GLU A 1 84 ? 11.169 -3.165 -35.249 1.00 81.44 84 GLU A O 1
ATOM 684 N N . ILE A 1 85 ? 13.418 -3.053 -35.240 1.00 76.00 85 ILE A N 1
ATOM 685 C CA . ILE A 1 85 ? 13.571 -2.314 -36.486 1.00 76.00 85 ILE A CA 1
ATOM 686 C C . ILE A 1 85 ? 14.544 -3.079 -37.367 1.00 76.00 85 ILE A C 1
ATOM 688 O O . ILE A 1 85 ? 15.720 -3.229 -37.029 1.00 76.00 85 ILE A O 1
ATOM 692 N N . SER A 1 86 ? 14.047 -3.482 -38.532 1.00 74.75 86 SER A N 1
ATOM 693 C CA . SER A 1 86 ? 14.861 -3.938 -39.654 1.00 74.75 86 SER A CA 1
ATOM 694 C C . SER A 1 86 ? 14.927 -2.796 -40.671 1.00 74.75 86 SER A C 1
ATOM 696 O O . SER A 1 86 ? 13.889 -2.423 -41.237 1.00 74.75 86 SER A O 1
ATOM 698 N N . PRO A 1 87 ? 16.099 -2.184 -40.895 1.00 65.25 87 PRO A N 1
ATOM 699 C CA . PRO A 1 87 ? 16.267 -1.178 -41.930 1.00 65.25 87 PRO A CA 1
ATOM 700 C C . PRO A 1 87 ? 15.914 -1.795 -43.286 1.00 65.25 87 PRO A C 1
ATOM 702 O O . PRO A 1 87 ? 16.516 -2.777 -43.700 1.00 65.25 87 PRO A O 1
ATOM 705 N N . LYS A 1 88 ? 14.931 -1.228 -43.991 1.00 60.41 88 LYS A N 1
ATOM 706 C CA . LYS A 1 88 ? 14.738 -1.519 -45.416 1.00 60.41 88 LYS A CA 1
ATOM 707 C C . LYS A 1 88 ? 15.587 -0.526 -46.189 1.00 60.41 88 LYS A C 1
ATOM 709 O O . LYS A 1 88 ? 15.266 0.664 -46.184 1.00 60.41 88 LYS A O 1
ATOM 714 N N . ILE A 1 89 ? 16.670 -0.971 -46.815 1.00 55.19 89 ILE A N 1
ATOM 715 C CA . ILE A 1 89 ? 17.471 -0.066 -47.635 1.00 55.19 89 ILE A CA 1
ATOM 716 C C . ILE A 1 89 ? 16.774 0.128 -48.984 1.00 55.19 89 ILE A C 1
ATOM 718 O O . ILE A 1 89 ? 16.740 -0.773 -49.817 1.00 55.19 89 ILE A O 1
ATOM 722 N N . GLU A 1 90 ? 16.300 1.341 -49.260 1.00 47.56 90 GLU A N 1
ATOM 723 C CA . GLU A 1 90 ? 16.217 1.819 -50.643 1.00 47.56 90 GLU A CA 1
ATOM 724 C C . GLU A 1 90 ? 17.564 2.467 -51.002 1.00 47.56 90 GLU A C 1
ATOM 726 O O . GLU A 1 90 ? 17.731 3.673 -50.902 1.00 47.56 90 GLU A O 1
ATOM 731 N N . THR A 1 91 ? 18.538 1.630 -51.379 1.00 43.47 91 THR A N 1
ATOM 732 C CA . THR A 1 91 ? 19.895 1.930 -51.908 1.00 43.47 91 THR A CA 1
ATOM 733 C C . THR A 1 91 ? 20.772 2.981 -51.179 1.00 43.47 91 THR A C 1
ATOM 735 O O . THR A 1 91 ? 20.413 4.154 -51.110 1.00 43.47 91 THR A O 1
ATOM 738 N N . PRO A 1 92 ? 22.004 2.642 -50.739 1.00 49.47 92 PRO A N 1
ATOM 739 C CA . PRO A 1 92 ? 22.950 3.634 -50.218 1.00 49.47 92 PRO A CA 1
ATOM 740 C C . PRO A 1 92 ? 23.358 4.645 -51.304 1.00 49.47 92 PRO A C 1
ATOM 742 O O . PRO A 1 92 ? 23.721 4.254 -52.413 1.00 49.47 92 PRO A O 1
ATOM 745 N N . ILE A 1 93 ? 23.344 5.943 -50.985 1.00 47.88 93 ILE A N 1
ATOM 746 C CA . ILE A 1 93 ? 23.873 7.000 -51.862 1.00 47.88 93 ILE A CA 1
ATOM 747 C C . ILE A 1 93 ? 25.397 7.071 -51.665 1.00 47.88 93 ILE A C 1
ATOM 749 O O . ILE A 1 93 ? 25.864 7.378 -50.567 1.00 47.88 93 ILE A O 1
ATOM 753 N N . GLU A 1 94 ? 26.180 6.790 -52.713 1.00 43.50 94 GLU A N 1
ATOM 754 C CA . GLU A 1 94 ? 27.648 6.896 -52.679 1.00 43.50 94 GLU A CA 1
ATOM 755 C C . GLU A 1 94 ? 28.114 8.306 -52.262 1.00 43.50 94 GLU A C 1
ATOM 757 O O . GLU A 1 94 ? 27.667 9.315 -52.806 1.00 43.50 94 GLU A O 1
ATOM 762 N N . GLY A 1 95 ? 29.061 8.374 -51.319 1.00 47.41 95 GLY A N 1
ATOM 763 C CA . GLY A 1 95 ? 29.755 9.613 -50.935 1.00 47.41 95 GLY A CA 1
ATOM 764 C C . GLY A 1 95 ? 29.209 10.350 -49.705 1.00 47.41 95 GLY A C 1
ATOM 765 O O . GLY A 1 95 ? 29.801 11.348 -49.297 1.00 47.41 95 GLY A O 1
ATOM 766 N N . ILE A 1 96 ? 28.137 9.860 -49.078 1.00 55.53 96 ILE A N 1
ATOM 767 C CA . ILE A 1 96 ? 27.625 10.349 -47.786 1.00 55.53 96 ILE A CA 1
ATOM 768 C C . ILE A 1 96 ? 28.090 9.372 -46.694 1.00 55.53 96 ILE A C 1
ATOM 770 O O . ILE A 1 96 ? 28.159 8.169 -46.945 1.00 55.53 96 ILE A O 1
ATOM 774 N N . SER A 1 97 ? 28.467 9.854 -45.500 1.00 56.97 97 SER A N 1
ATOM 775 C CA . SER A 1 97 ? 28.835 8.959 -44.390 1.00 56.97 97 SER A CA 1
ATOM 776 C C . SER A 1 97 ? 27.727 7.931 -44.173 1.00 56.97 97 SER A C 1
ATOM 778 O O . SER A 1 97 ? 26.570 8.317 -44.031 1.00 56.97 97 SER A O 1
ATOM 780 N N . GLY A 1 98 ? 28.086 6.648 -44.140 1.00 66.50 98 GLY A N 1
ATOM 781 C CA . GLY A 1 98 ? 27.129 5.545 -44.108 1.00 66.50 98 GLY A CA 1
ATOM 782 C C . GLY A 1 98 ? 26.282 5.438 -42.840 1.00 66.50 98 GLY A C 1
ATOM 783 O O . GLY A 1 98 ? 25.412 4.579 -42.801 1.00 66.50 98 GLY A O 1
ATOM 784 N N . ASP A 1 99 ? 26.544 6.264 -41.829 1.00 81.75 99 ASP A N 1
ATOM 785 C CA . ASP A 1 99 ? 25.857 6.260 -40.542 1.00 81.75 99 ASP A CA 1
ATOM 786 C C . ASP A 1 99 ? 24.351 6.514 -40.683 1.00 81.75 99 ASP A C 1
ATOM 788 O O . ASP A 1 99 ? 23.906 7.336 -41.487 1.00 81.75 99 ASP A O 1
ATOM 792 N N . ALA A 1 100 ? 23.567 5.856 -39.836 1.00 83.31 100 ALA A N 1
ATOM 793 C CA . ALA A 1 100 ? 22.116 5.963 -39.823 1.00 83.31 100 ALA A CA 1
ATOM 794 C C . ALA A 1 100 ? 21.600 6.321 -38.426 1.00 83.31 100 ALA A C 1
ATOM 796 O O . ALA A 1 100 ? 22.174 5.942 -37.407 1.00 83.31 100 ALA A O 1
ATOM 797 N N . THR A 1 101 ? 20.487 7.054 -38.370 1.00 85.00 101 THR A N 1
ATOM 798 C CA . THR A 1 101 ? 19.719 7.257 -37.136 1.00 85.00 101 THR A CA 1
ATOM 799 C C . THR A 1 101 ? 18.279 6.847 -37.379 1.00 85.00 101 THR A C 1
ATOM 801 O O . THR A 1 101 ? 17.619 7.380 -38.268 1.00 85.00 101 THR A O 1
ATOM 804 N N . PHE A 1 102 ? 17.791 5.920 -36.566 1.00 85.00 102 PHE A N 1
ATOM 805 C CA . PHE A 1 102 ? 16.421 5.439 -36.598 1.00 85.00 102 PHE A CA 1
ATOM 806 C C . PHE A 1 102 ? 15.656 6.033 -35.426 1.00 85.00 102 PHE A C 1
ATOM 808 O O . PHE A 1 102 ? 16.096 5.948 -34.278 1.00 85.00 102 PHE A O 1
ATOM 815 N N . ASN A 1 103 ? 14.501 6.625 -35.714 1.00 85.31 103 ASN A N 1
ATOM 816 C CA . ASN A 1 103 ? 13.529 6.928 -34.678 1.00 85.31 103 ASN A CA 1
ATOM 817 C C . ASN A 1 103 ? 12.731 5.656 -34.393 1.00 85.31 103 ASN A C 1
ATOM 819 O O . ASN A 1 103 ? 12.108 5.120 -35.308 1.00 85.31 103 ASN A O 1
ATOM 823 N N . VAL A 1 104 ? 12.788 5.156 -33.160 1.00 84.31 104 VAL A N 1
ATOM 824 C CA . VAL A 1 104 ? 12.076 3.928 -32.781 1.00 84.31 104 VAL A CA 1
ATOM 825 C C . VAL A 1 104 ? 10.639 4.251 -32.424 1.00 84.31 104 VAL A C 1
ATOM 827 O O . VAL A 1 104 ? 9.711 3.630 -32.933 1.00 84.31 104 VAL A O 1
ATOM 830 N N . PHE A 1 105 ? 10.459 5.274 -31.595 1.00 85.06 105 PHE A N 1
ATOM 831 C CA . PHE A 1 105 ? 9.172 5.903 -31.349 1.00 85.06 105 PHE A CA 1
ATOM 832 C C . PHE A 1 105 ? 9.381 7.325 -30.833 1.00 85.06 105 PHE A C 1
ATOM 834 O O . PHE A 1 105 ? 10.286 7.600 -30.034 1.00 85.06 105 PHE A O 1
ATOM 841 N N . ASP A 1 106 ? 8.485 8.210 -31.266 1.00 86.44 106 ASP A N 1
ATOM 842 C CA . ASP A 1 106 ? 8.351 9.553 -30.716 1.00 86.44 106 ASP A CA 1
ATOM 843 C C . ASP A 1 106 ? 7.877 9.513 -29.261 1.00 86.44 106 ASP A C 1
ATOM 845 O O . ASP A 1 106 ? 7.446 8.479 -28.747 1.00 86.44 106 ASP A O 1
ATOM 849 N N . LYS A 1 107 ? 7.940 10.669 -28.592 1.00 88.88 107 LYS A N 1
ATOM 850 C CA . LYS A 1 107 ? 7.502 10.816 -27.203 1.00 88.88 107 LYS A CA 1
ATOM 851 C C . LYS A 1 107 ? 6.072 10.286 -27.023 1.00 88.88 107 LYS A C 1
ATOM 853 O O . LYS A 1 107 ? 5.117 10.898 -27.492 1.00 88.88 107 LYS A O 1
ATOM 858 N N . THR A 1 108 ? 5.944 9.172 -26.309 1.00 87.44 108 THR A N 1
ATOM 859 C CA . THR A 1 108 ? 4.683 8.461 -26.076 1.00 87.44 108 THR A CA 1
ATOM 860 C C . THR A 1 108 ? 4.526 8.095 -24.606 1.00 87.44 108 THR A C 1
ATOM 862 O O . THR A 1 108 ? 5.513 7.878 -23.903 1.00 87.44 108 THR A O 1
ATOM 865 N N . THR A 1 109 ? 3.293 8.019 -24.110 1.00 85.50 109 THR A N 1
ATOM 866 C CA . THR A 1 109 ? 3.021 7.539 -22.752 1.00 85.50 109 THR A CA 1
ATOM 867 C C . THR A 1 109 ? 3.071 6.016 -22.739 1.00 85.50 109 THR A C 1
ATOM 869 O O . THR A 1 109 ? 2.173 5.361 -23.258 1.00 85.50 109 THR A O 1
ATOM 872 N N . ILE A 1 110 ? 4.110 5.453 -22.124 1.00 81.38 110 ILE A N 1
ATOM 873 C CA . ILE A 1 110 ? 4.241 3.997 -21.962 1.00 81.38 110 ILE A CA 1
ATOM 874 C C . ILE A 1 110 ? 3.486 3.485 -20.732 1.00 81.38 110 ILE A C 1
ATOM 876 O O . ILE A 1 110 ? 3.122 2.317 -20.674 1.00 81.38 110 ILE A O 1
ATOM 880 N N . LEU A 1 111 ? 3.250 4.360 -19.750 1.00 80.81 111 LEU A N 1
ATOM 881 C CA . LEU A 1 111 ? 2.543 4.054 -18.509 1.00 80.81 111 LEU A CA 1
ATOM 882 C C . LEU A 1 111 ? 1.795 5.302 -18.032 1.00 80.81 111 LEU A C 1
ATOM 884 O O . LEU A 1 111 ? 2.407 6.325 -17.709 1.00 80.81 111 LEU A O 1
ATOM 888 N N . ASN A 1 112 ? 0.466 5.219 -18.005 1.00 80.81 112 ASN A N 1
ATOM 889 C CA . ASN A 1 112 ? -0.400 6.295 -17.541 1.00 80.81 112 ASN A CA 1
ATOM 890 C C . ASN A 1 112 ? -0.788 6.036 -16.080 1.00 80.81 112 ASN A C 1
ATOM 892 O O . ASN A 1 112 ? -1.528 5.102 -15.808 1.00 80.81 112 ASN A O 1
ATOM 896 N N . PHE A 1 113 ? -0.304 6.850 -15.142 1.00 79.31 113 PHE A N 1
ATOM 897 C CA . PHE A 1 113 ? -0.671 6.742 -13.724 1.00 79.31 113 PHE A CA 1
ATOM 898 C C . PHE A 1 113 ? -1.729 7.763 -13.305 1.00 79.31 113 PHE A C 1
ATOM 900 O O . PHE A 1 113 ? -2.306 7.627 -12.231 1.00 79.31 113 PHE A O 1
ATOM 907 N N . SER A 1 114 ? -2.062 8.728 -14.169 1.00 76.56 114 SER A N 1
ATOM 908 C CA . SER A 1 114 ? -3.154 9.682 -13.915 1.00 76.56 114 SER A CA 1
ATOM 909 C C . SER A 1 114 ? -4.544 9.032 -13.850 1.00 76.56 114 SER A C 1
ATOM 911 O O . SER A 1 114 ? -5.482 9.631 -13.338 1.00 76.56 114 SER A O 1
ATOM 913 N N . ILE A 1 115 ? -4.673 7.791 -14.331 1.00 72.06 115 ILE A N 1
ATOM 914 C CA . ILE A 1 115 ? -5.890 6.969 -14.219 1.00 72.06 115 ILE A CA 1
ATOM 915 C C . ILE A 1 115 ? -6.131 6.439 -12.797 1.00 72.06 115 ILE A C 1
ATOM 917 O O . ILE A 1 115 ? -7.217 5.947 -12.500 1.00 72.06 115 ILE A O 1
ATOM 921 N N . ILE A 1 116 ? -5.132 6.518 -11.912 1.00 71.38 116 ILE A N 1
ATOM 922 C CA . ILE A 1 116 ? -5.246 6.082 -10.519 1.00 71.38 116 ILE A CA 1
ATOM 923 C C . ILE A 1 116 ? -5.960 7.180 -9.724 1.00 71.38 116 ILE A C 1
ATOM 925 O O . ILE A 1 116 ? -5.456 8.296 -9.616 1.00 71.38 116 ILE A O 1
ATOM 929 N N . SER A 1 117 ? -7.117 6.861 -9.137 1.00 68.12 117 SER A N 1
ATOM 930 C CA . SER A 1 117 ? -7.935 7.836 -8.404 1.00 68.12 117 SER A CA 1
ATOM 931 C C . SER A 1 117 ? -7.200 8.481 -7.219 1.00 68.12 117 SER A C 1
ATOM 933 O O . SER A 1 117 ? -6.338 7.876 -6.585 1.00 68.12 117 SER A O 1
ATOM 935 N N . ASP A 1 118 ? -7.570 9.715 -6.865 1.00 64.81 118 ASP A N 1
ATOM 936 C CA . ASP A 1 118 ? -7.064 10.441 -5.676 1.00 64.81 118 ASP A CA 1
ATOM 937 C C . ASP A 1 118 ? -7.511 9.838 -4.353 1.00 64.81 118 ASP A C 1
ATOM 939 O O . ASP A 1 118 ? -6.842 9.967 -3.338 1.00 64.81 118 ASP A O 1
ATOM 943 N N . SER A 1 119 ? -8.597 9.078 -4.376 1.00 61.22 119 SER A N 1
ATOM 944 C CA . SER A 1 119 ? -8.986 8.224 -3.261 1.00 61.22 119 SER A CA 1
ATOM 945 C C . SER A 1 119 ? -8.172 6.932 -3.181 1.00 61.22 119 SER A C 1
ATOM 947 O O . SER A 1 119 ? -8.449 6.119 -2.298 1.00 61.22 119 SER A O 1
ATOM 949 N N . SER A 1 120 ? -7.221 6.700 -4.101 1.00 66.19 120 SER A N 1
ATOM 950 C CA . SER A 1 120 ? -6.509 5.435 -4.153 1.00 66.19 120 SER A CA 1
ATOM 951 C C . SER A 1 120 ? -5.616 5.279 -2.919 1.00 66.19 120 SER A C 1
ATOM 953 O O . SER A 1 120 ? -4.677 6.047 -2.706 1.00 66.19 120 SER A O 1
ATOM 955 N N . PRO A 1 121 ? -5.838 4.223 -2.139 1.00 63.84 121 PRO A N 1
ATOM 956 C CA . PRO A 1 121 ? -5.013 3.874 -0.992 1.00 63.84 121 PRO A CA 1
ATOM 957 C C . PRO A 1 121 ? -3.549 3.590 -1.367 1.00 63.84 121 PRO A C 1
ATOM 959 O O . PRO A 1 121 ? -2.679 3.615 -0.507 1.00 63.84 121 PRO A O 1
ATOM 962 N N . LEU A 1 122 ? -3.232 3.374 -2.644 1.00 67.56 122 LEU A N 1
ATOM 963 C CA . LEU A 1 122 ? -1.863 3.155 -3.110 1.00 67.56 122 LEU A CA 1
ATOM 964 C C . LEU A 1 122 ? -0.936 4.356 -2.899 1.00 67.56 122 LEU A C 1
ATOM 966 O O . LEU A 1 122 ? 0.268 4.160 -2.753 1.00 67.56 122 LEU A O 1
ATOM 970 N N . GLU A 1 123 ? -1.469 5.578 -2.812 1.00 69.94 123 GLU A N 1
ATOM 971 C CA . GLU A 1 123 ? -0.669 6.750 -2.426 1.00 69.94 123 GLU A CA 1
ATOM 972 C C . GLU A 1 123 ? -0.067 6.603 -1.025 1.00 69.94 123 GLU A C 1
ATOM 974 O O . GLU A 1 123 ? 1.007 7.141 -0.739 1.00 69.94 123 GLU A O 1
ATOM 979 N N . MET A 1 124 ? -0.731 5.832 -0.157 1.00 75.75 124 MET A N 1
ATOM 980 C CA . MET A 1 124 ? -0.230 5.541 1.179 1.00 75.75 124 MET A CA 1
ATOM 981 C C . MET A 1 124 ? 0.978 4.604 1.140 1.00 75.75 124 MET A C 1
ATOM 983 O O . MET A 1 124 ? 1.652 4.478 2.155 1.00 75.75 124 MET A O 1
ATOM 987 N N . LEU A 1 125 ? 1.249 3.914 0.031 1.00 82.94 125 LEU A N 1
ATOM 988 C CA . LEU A 1 125 ? 2.300 2.907 -0.041 1.00 82.94 125 LEU A CA 1
ATOM 989 C C . LEU A 1 125 ? 3.598 3.499 -0.584 1.00 82.94 125 LEU A C 1
ATOM 991 O O . LEU A 1 125 ? 3.622 4.292 -1.529 1.00 82.94 125 LEU A O 1
ATOM 995 N N . SER A 1 126 ? 4.712 3.072 0.001 1.00 88.88 126 SER A N 1
ATOM 996 C CA . SER A 1 126 ? 5.971 3.001 -0.727 1.00 88.88 126 SER A CA 1
ATOM 997 C C . SER A 1 126 ? 6.109 1.599 -1.289 1.00 88.88 126 SER A C 1
ATOM 999 O O . SER A 1 126 ? 6.152 0.635 -0.528 1.00 88.88 126 SER A O 1
ATOM 1001 N N . PHE A 1 127 ? 6.133 1.493 -2.615 1.00 87.19 127 PHE A N 1
ATOM 1002 C CA . PHE A 1 127 ? 6.138 0.202 -3.293 1.00 87.19 127 PHE A CA 1
ATOM 1003 C C . PHE A 1 127 ? 7.490 -0.495 -3.159 1.00 87.19 127 PHE A C 1
ATOM 1005 O O . PHE A 1 127 ? 8.547 0.123 -3.338 1.00 87.19 127 PHE A O 1
ATOM 1012 N N . ASP A 1 128 ? 7.449 -1.794 -2.898 1.00 83.69 128 ASP A N 1
ATOM 1013 C CA . ASP A 1 128 ? 8.637 -2.636 -2.779 1.00 83.69 128 ASP A CA 1
ATOM 1014 C C . ASP A 1 128 ? 8.859 -3.439 -4.064 1.00 83.69 128 ASP A C 1
ATOM 1016 O O . ASP A 1 128 ? 7.910 -3.777 -4.762 1.00 83.69 128 ASP A O 1
ATOM 1020 N N . ASN A 1 129 ? 10.119 -3.760 -4.381 1.00 88.56 129 ASN A N 1
ATOM 1021 C CA . ASN A 1 129 ? 10.488 -4.685 -5.467 1.00 88.56 129 ASN A CA 1
ATOM 1022 C C . ASN A 1 129 ? 9.900 -4.348 -6.853 1.00 88.56 129 ASN A C 1
ATOM 1024 O O . ASN A 1 129 ? 9.603 -5.238 -7.649 1.00 88.56 129 ASN A O 1
ATOM 1028 N N . VAL A 1 130 ? 9.740 -3.057 -7.147 1.00 92.12 130 VAL A N 1
ATOM 1029 C CA . VAL A 1 130 ? 9.379 -2.578 -8.484 1.00 92.12 130 VAL A CA 1
ATOM 1030 C C . VAL A 1 130 ? 10.558 -2.792 -9.432 1.00 92.12 130 VAL A C 1
ATOM 1032 O O . VAL A 1 130 ? 11.682 -2.361 -9.157 1.00 92.12 130 VAL A O 1
ATOM 1035 N N . GLU A 1 131 ? 10.306 -3.421 -10.574 1.00 94.44 131 GLU A N 1
ATOM 1036 C CA . GLU A 1 131 ? 11.304 -3.673 -11.608 1.00 94.44 131 GLU A CA 1
ATOM 1037 C C . GLU A 1 131 ? 10.942 -2.945 -12.897 1.00 94.44 131 GLU A C 1
ATOM 1039 O O . GLU A 1 131 ? 9.843 -3.100 -13.425 1.00 94.44 131 GLU A O 1
ATOM 1044 N N . PHE A 1 132 ? 11.886 -2.164 -13.418 1.00 92.81 132 PHE A N 1
ATOM 1045 C CA . PHE A 1 132 ? 11.837 -1.674 -14.789 1.00 92.81 132 PHE A CA 1
ATOM 1046 C C . PHE A 1 132 ? 13.223 -1.805 -15.399 1.00 92.81 132 PHE A C 1
ATOM 1048 O O . PHE A 1 132 ? 14.171 -1.171 -14.939 1.00 92.81 132 PHE A O 1
ATOM 1055 N N . LYS A 1 133 ? 13.344 -2.642 -16.422 1.00 94.19 133 LYS A N 1
ATOM 1056 C CA . LYS A 1 133 ? 14.598 -2.897 -17.123 1.00 94.19 133 LYS A CA 1
ATOM 1057 C C . LYS A 1 133 ? 14.421 -2.643 -18.605 1.00 94.19 133 LYS A C 1
ATOM 1059 O O . LYS A 1 133 ? 13.395 -3.018 -19.173 1.00 94.19 133 LYS A O 1
ATOM 1064 N N . ILE A 1 134 ? 15.432 -2.042 -19.217 1.00 93.12 134 ILE A N 1
ATOM 1065 C CA . ILE A 1 134 ? 15.523 -1.902 -20.668 1.00 93.12 134 ILE A CA 1
ATOM 1066 C C . ILE A 1 134 ? 16.803 -2.560 -21.177 1.00 93.12 134 ILE A C 1
ATOM 1068 O O . ILE A 1 134 ? 17.851 -2.507 -20.529 1.00 93.12 134 ILE A O 1
ATOM 1072 N N . TYR A 1 135 ? 16.703 -3.160 -22.353 1.00 92.00 135 TYR A N 1
ATOM 1073 C CA . TYR A 1 135 ? 17.775 -3.850 -23.045 1.00 92.00 135 TYR A CA 1
ATOM 1074 C C . TYR A 1 135 ? 17.849 -3.316 -24.468 1.00 92.00 135 TYR A C 1
ATOM 1076 O O . TYR A 1 135 ? 16.826 -3.014 -25.090 1.00 92.00 135 TYR A O 1
ATOM 1084 N N . PHE A 1 136 ? 19.072 -3.216 -24.972 1.00 92.44 136 PHE A N 1
ATOM 1085 C CA . PHE A 1 136 ? 19.330 -2.915 -26.367 1.00 92.44 136 PHE A CA 1
ATOM 1086 C C . PHE A 1 136 ? 19.912 -4.157 -27.033 1.00 92.44 136 PHE A C 1
ATOM 1088 O O . PHE A 1 136 ? 20.959 -4.658 -26.620 1.00 92.44 136 PHE A O 1
ATOM 1095 N N . GLU A 1 137 ? 19.213 -4.653 -28.044 1.00 87.12 137 GLU A N 1
ATOM 1096 C CA . GLU A 1 137 ? 19.570 -5.855 -28.784 1.00 87.12 137 GLU A CA 1
ATOM 1097 C C . GLU A 1 137 ? 20.020 -5.473 -30.196 1.00 87.12 137 GLU A C 1
ATOM 1099 O O . GLU A 1 137 ? 19.434 -4.621 -30.861 1.00 87.12 137 GLU A O 1
ATOM 1104 N N . SER A 1 138 ? 21.115 -6.083 -30.638 1.00 84.00 138 SER A N 1
ATOM 1105 C CA . SER A 1 138 ? 21.701 -5.879 -31.962 1.00 84.00 138 SER A CA 1
ATOM 1106 C C . SER A 1 138 ? 22.283 -7.221 -32.400 1.00 84.00 138 SER A C 1
ATOM 1108 O O . SER A 1 138 ? 23.450 -7.529 -32.149 1.00 84.00 138 SER A O 1
ATOM 1110 N N . THR A 1 139 ? 21.401 -8.084 -32.897 1.00 69.94 139 THR A N 1
ATOM 1111 C CA . THR A 1 139 ? 21.568 -9.549 -32.940 1.00 69.94 139 THR A CA 1
ATOM 1112 C C . THR A 1 139 ? 22.247 -10.054 -34.208 1.00 69.94 139 THR A C 1
ATOM 1114 O O . THR A 1 139 ? 22.919 -11.083 -34.165 1.00 69.94 139 THR A O 1
ATOM 1117 N N . THR A 1 140 ? 22.130 -9.330 -35.321 1.00 69.44 140 THR A N 1
ATOM 1118 C CA . THR A 1 140 ? 22.585 -9.792 -36.646 1.00 69.44 140 THR A CA 1
ATOM 1119 C C . THR A 1 140 ? 23.656 -8.912 -37.290 1.00 69.44 140 THR A C 1
ATOM 1121 O O . THR A 1 140 ? 24.216 -9.283 -38.320 1.00 69.44 140 THR A O 1
ATOM 1124 N N . THR A 1 141 ? 24.009 -7.788 -36.661 1.00 72.81 141 THR A N 1
ATOM 1125 C CA . THR A 1 141 ? 24.941 -6.802 -37.220 1.00 72.81 141 THR A CA 1
ATOM 1126 C C . THR A 1 141 ? 26.247 -6.711 -36.438 1.00 72.81 141 THR A C 1
ATOM 1128 O O . THR A 1 141 ? 26.277 -6.828 -35.212 1.00 72.81 141 THR A O 1
ATOM 1131 N N . ASN A 1 142 ? 27.355 -6.441 -37.133 1.00 79.81 142 ASN A N 1
ATOM 1132 C CA . ASN A 1 142 ? 28.649 -6.116 -36.519 1.00 79.81 142 ASN A CA 1
ATOM 1133 C C . ASN A 1 142 ? 28.867 -4.612 -36.318 1.00 79.81 142 ASN A C 1
ATOM 1135 O O . ASN A 1 142 ? 29.908 -4.228 -35.789 1.00 79.81 142 ASN A O 1
ATOM 1139 N N . LEU A 1 143 ? 27.897 -3.783 -36.701 1.00 84.81 143 LEU A N 1
ATOM 1140 C CA . LEU A 1 143 ? 28.003 -2.333 -36.615 1.00 84.81 143 LEU A CA 1
ATOM 1141 C C . LEU A 1 143 ? 27.985 -1.848 -35.162 1.00 84.81 143 LEU A C 1
ATOM 1143 O O . LEU A 1 143 ? 27.295 -2.406 -34.301 1.00 84.81 143 LEU A O 1
ATOM 1147 N N . ASP A 1 144 ? 28.744 -0.783 -34.904 1.00 88.12 144 ASP A N 1
ATOM 1148 C CA . ASP A 1 144 ? 28.670 -0.066 -33.637 1.00 88.12 144 ASP A CA 1
ATOM 1149 C C . ASP A 1 144 ? 27.331 0.666 -33.588 1.00 88.12 144 ASP A C 1
ATOM 1151 O O . ASP A 1 144 ? 27.043 1.528 -34.420 1.00 88.12 144 ASP A O 1
ATOM 1155 N N . SER A 1 145 ? 26.507 0.326 -32.606 1.00 89.81 145 SER A N 1
ATOM 1156 C CA . SER A 1 145 ? 25.168 0.877 -32.456 1.00 89.81 145 SER A CA 1
ATOM 1157 C C . SER A 1 145 ? 24.933 1.371 -31.033 1.00 89.81 145 SER A C 1
ATOM 1159 O O . SER A 1 145 ? 25.481 0.847 -30.056 1.00 89.81 145 SER A O 1
ATOM 1161 N N . THR A 1 146 ? 24.169 2.453 -30.926 1.00 92.69 146 THR A N 1
ATOM 1162 C CA . THR A 1 146 ? 23.870 3.150 -29.676 1.00 92.69 146 THR A CA 1
ATOM 1163 C C . THR A 1 146 ? 22.392 3.505 -29.627 1.00 92.69 146 THR A C 1
ATOM 1165 O O . THR A 1 146 ? 21.915 4.325 -30.408 1.00 92.69 146 THR A O 1
ATOM 1168 N N . LEU A 1 147 ? 21.683 2.934 -28.662 1.00 93.94 147 LEU A N 1
ATOM 1169 C CA . LEU A 1 147 ? 20.355 3.357 -28.255 1.00 93.94 147 LEU A CA 1
ATOM 1170 C C . LEU A 1 147 ? 20.460 4.578 -27.339 1.00 93.94 147 LEU A C 1
ATOM 1172 O O . LEU A 1 147 ? 21.141 4.549 -26.314 1.00 93.94 147 LEU A O 1
ATOM 1176 N N . THR A 1 148 ? 19.727 5.631 -27.678 1.00 94.56 148 THR A N 1
ATOM 1177 C CA . THR A 1 148 ? 19.382 6.720 -26.768 1.00 94.56 148 THR A CA 1
ATOM 1178 C C . THR A 1 148 ? 17.906 6.601 -26.406 1.00 94.56 148 THR A C 1
ATOM 1180 O O . THR A 1 148 ? 17.037 6.796 -27.250 1.00 94.56 148 THR A O 1
ATOM 1183 N N . PHE A 1 149 ? 17.624 6.302 -25.143 1.00 93.94 149 PHE A N 1
ATOM 1184 C CA . PHE A 1 149 ? 16.277 6.197 -24.591 1.00 93.94 149 PHE A CA 1
ATOM 1185 C C . PHE A 1 149 ? 16.042 7.336 -23.601 1.00 93.94 149 PHE A C 1
ATOM 1187 O O . PHE A 1 149 ? 16.860 7.569 -22.713 1.00 93.94 149 PHE A O 1
ATOM 1194 N N . T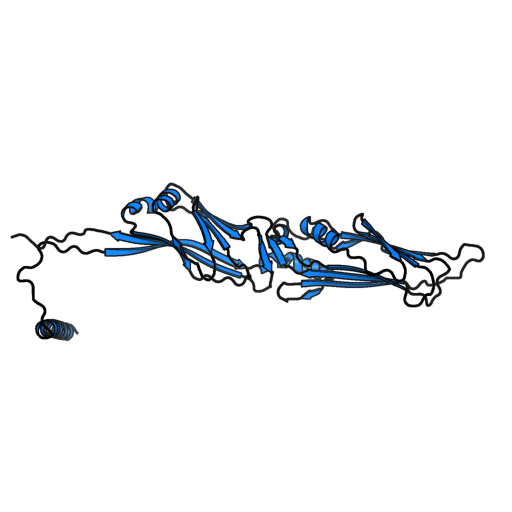YR A 1 150 ? 14.929 8.043 -23.732 1.00 92.56 150 TYR A N 1
ATOM 1195 C CA . TYR A 1 150 ? 14.494 9.040 -22.761 1.00 92.56 150 TYR A CA 1
ATOM 1196 C C . TYR A 1 150 ? 13.295 8.509 -21.992 1.00 92.56 150 TYR A C 1
ATOM 1198 O O . TYR A 1 150 ? 12.356 8.018 -22.610 1.00 92.56 150 TYR A O 1
ATOM 1206 N N . LEU A 1 151 ? 13.309 8.663 -20.668 1.00 91.62 151 LEU A N 1
ATOM 1207 C CA . LEU A 1 151 ? 12.166 8.402 -19.792 1.00 91.62 151 LEU A CA 1
ATOM 1208 C C . LEU A 1 151 ? 11.844 9.646 -18.966 1.00 91.62 151 LEU A C 1
ATOM 1210 O O . LEU A 1 151 ? 12.625 10.027 -18.090 1.00 91.62 151 LEU A O 1
ATOM 1214 N N . ASN A 1 152 ? 10.693 10.259 -19.233 1.00 87.06 152 ASN A N 1
ATOM 1215 C CA . ASN A 1 152 ? 10.281 11.601 -18.829 1.00 87.06 152 ASN A CA 1
ATOM 1216 C C . ASN A 1 152 ? 11.289 12.666 -19.280 1.00 87.06 152 ASN A C 1
ATOM 1218 O O . ASN A 1 152 ? 11.040 13.353 -20.261 1.00 87.06 152 ASN A O 1
ATOM 1222 N N . ASP A 1 153 ? 12.445 12.724 -18.621 1.00 80.75 153 ASP A N 1
ATOM 1223 C CA . ASP A 1 153 ? 13.565 13.624 -18.930 1.00 80.75 153 ASP A CA 1
ATOM 1224 C C . ASP A 1 153 ? 14.937 12.944 -18.730 1.00 80.75 153 ASP A C 1
ATOM 1226 O O . ASP A 1 153 ? 15.989 13.510 -19.030 1.00 80.75 153 ASP A O 1
ATOM 1230 N N . SER A 1 154 ? 14.958 11.717 -18.202 1.00 88.38 154 SER A N 1
ATOM 1231 C CA . SER A 1 154 ? 16.185 10.965 -17.956 1.00 88.38 154 SER A CA 1
ATOM 1232 C C . SER A 1 154 ? 16.683 10.342 -19.251 1.00 88.38 154 SER A C 1
ATOM 1234 O O . SER A 1 154 ? 16.000 9.501 -19.830 1.00 88.38 154 SER A O 1
ATOM 1236 N N . LYS A 1 155 ? 17.879 10.744 -19.686 1.00 93.19 155 LYS A N 1
ATOM 1237 C CA . LYS A 1 155 ? 18.570 10.152 -20.833 1.00 93.19 155 LYS A CA 1
ATOM 1238 C C . LYS A 1 155 ? 19.321 8.897 -20.403 1.00 93.19 155 LYS A C 1
ATOM 1240 O O . LYS A 1 155 ? 20.160 8.953 -19.507 1.00 93.19 155 LYS A O 1
ATOM 1245 N N . ILE A 1 156 ? 19.073 7.801 -21.100 1.00 94.50 156 ILE A N 1
ATOM 1246 C CA . ILE A 1 156 ? 19.772 6.530 -20.956 1.00 94.50 156 ILE A CA 1
ATOM 1247 C C . ILE A 1 156 ? 20.425 6.192 -22.286 1.00 94.50 156 ILE A C 1
ATOM 1249 O O . ILE A 1 156 ? 19.816 6.327 -23.345 1.00 94.50 156 ILE A O 1
ATOM 1253 N N . ILE A 1 157 ? 21.692 5.797 -22.226 1.00 94.19 157 ILE A N 1
ATOM 1254 C CA . ILE A 1 157 ? 22.482 5.440 -23.399 1.00 94.19 157 ILE A CA 1
ATOM 1255 C C . ILE A 1 157 ? 22.919 3.995 -23.224 1.00 94.19 157 ILE A C 1
ATOM 1257 O O . ILE A 1 157 ? 23.581 3.670 -22.240 1.00 94.19 157 ILE A O 1
ATOM 1261 N N . LEU A 1 158 ? 22.545 3.147 -24.175 1.00 94.00 158 LEU A N 1
ATOM 1262 C CA . LEU A 1 158 ? 22.960 1.753 -24.232 1.00 94.00 158 LEU A CA 1
ATOM 1263 C C . LEU A 1 158 ? 23.677 1.520 -25.553 1.00 94.00 158 LEU A C 1
ATOM 1265 O O . LEU A 1 158 ? 23.127 1.769 -26.620 1.00 94.00 158 LEU A O 1
ATOM 1269 N N . THR A 1 159 ? 24.912 1.049 -25.491 1.00 91.50 159 THR A N 1
ATOM 1270 C CA . THR A 1 159 ? 25.638 0.600 -26.681 1.00 91.50 159 THR A CA 1
ATOM 1271 C C . THR A 1 159 ? 25.425 -0.888 -26.888 1.00 91.50 159 THR A C 1
ATOM 1273 O O . THR A 1 159 ? 25.027 -1.610 -25.969 1.00 91.50 159 THR A O 1
ATOM 1276 N N . LYS A 1 160 ? 25.790 -1.379 -28.068 1.00 81.00 160 LYS A N 1
ATOM 1277 C CA . LYS A 1 160 ? 25.996 -2.810 -28.282 1.00 81.00 160 LYS A CA 1
ATOM 1278 C C . LYS A 1 160 ? 26.856 -3.404 -27.150 1.00 81.00 160 LYS A C 1
ATOM 1280 O O . LYS A 1 160 ? 27.877 -2.823 -26.776 1.00 81.00 160 LYS A O 1
ATOM 1285 N N . ASN A 1 161 ? 26.420 -4.538 -26.599 1.00 74.62 161 ASN A N 1
ATOM 1286 C CA . ASN A 1 161 ? 27.010 -5.231 -25.439 1.00 74.62 161 ASN A CA 1
ATOM 1287 C C . ASN A 1 161 ? 26.919 -4.503 -24.083 1.00 74.62 161 ASN A C 1
ATOM 1289 O O . ASN A 1 161 ? 27.539 -4.952 -23.118 1.00 74.62 161 ASN A O 1
ATOM 1293 N N . SER A 1 162 ? 26.174 -3.399 -23.974 1.00 85.31 162 SER A N 1
ATOM 1294 C CA . SER A 1 162 ? 25.846 -2.846 -22.657 1.00 85.31 162 SER A CA 1
ATOM 1295 C C . SER A 1 162 ? 24.973 -3.829 -21.877 1.00 85.31 162 SER A C 1
ATOM 1297 O O . SER A 1 162 ? 24.111 -4.497 -22.448 1.00 85.31 162 SER A O 1
ATOM 1299 N N . SER A 1 163 ? 25.177 -3.902 -20.562 1.00 86.06 163 SER A N 1
ATOM 1300 C CA . SER A 1 163 ? 24.211 -4.548 -19.672 1.00 86.06 163 SER A CA 1
ATOM 1301 C C . SER A 1 163 ? 22.875 -3.801 -19.698 1.00 86.06 163 SER A C 1
ATOM 1303 O O . SER A 1 163 ? 22.810 -2.641 -20.108 1.00 86.06 163 SER A O 1
ATOM 1305 N N . GLU A 1 164 ? 21.820 -4.446 -19.204 1.00 91.12 164 GLU A N 1
ATOM 1306 C CA . GLU A 1 164 ? 20.518 -3.809 -18.990 1.00 91.12 164 GLU A CA 1
ATOM 1307 C C . GLU A 1 164 ? 20.639 -2.472 -18.236 1.00 91.12 164 GLU A C 1
ATOM 1309 O O . GLU A 1 164 ? 21.463 -2.334 -17.324 1.00 91.12 164 GLU A O 1
ATOM 1314 N N . ALA A 1 165 ? 19.799 -1.492 -18.583 1.00 94.12 165 ALA A N 1
ATOM 1315 C CA . ALA A 1 165 ? 19.624 -0.312 -17.741 1.00 94.12 165 ALA A CA 1
ATOM 1316 C C . ALA A 1 165 ? 18.456 -0.536 -16.780 1.00 94.12 165 ALA A C 1
ATOM 1318 O O . ALA A 1 165 ? 17.349 -0.889 -17.194 1.00 94.12 165 ALA A O 1
ATOM 1319 N N . ASN A 1 166 ? 18.702 -0.285 -15.496 1.00 93.81 166 ASN A N 1
ATOM 1320 C CA . ASN A 1 166 ? 17.695 -0.375 -14.450 1.00 93.81 166 ASN A CA 1
ATOM 1321 C C . ASN A 1 166 ? 17.034 0.996 -14.226 1.00 93.81 166 ASN A C 1
ATOM 1323 O O . ASN A 1 166 ? 17.681 1.954 -13.803 1.00 93.81 166 ASN A O 1
ATOM 1327 N N . LEU A 1 167 ? 15.733 1.062 -14.495 1.00 93.38 167 LEU A N 1
ATOM 1328 C CA . LEU A 1 167 ? 14.868 2.234 -14.358 1.00 93.38 167 LEU A CA 1
ATOM 1329 C C . LEU A 1 167 ? 13.846 2.076 -13.219 1.00 93.38 167 LEU A C 1
ATOM 1331 O O . LEU A 1 167 ? 12.910 2.873 -13.117 1.00 93.38 167 LEU A O 1
ATOM 1335 N N . SER A 1 168 ? 14.019 1.080 -12.341 1.00 93.31 168 SER A N 1
ATOM 1336 C CA . SER A 1 168 ? 13.121 0.787 -11.216 1.00 93.31 168 SER A CA 1
ATOM 1337 C C . SER A 1 168 ? 12.867 1.994 -10.324 1.00 93.31 168 SER A C 1
ATOM 1339 O O . SER A 1 168 ? 11.732 2.234 -9.924 1.00 93.31 168 SER A O 1
ATOM 1341 N N . ALA A 1 169 ? 13.907 2.778 -10.021 1.00 91.50 169 ALA A N 1
ATOM 1342 C CA . ALA A 1 169 ? 13.771 3.965 -9.181 1.00 91.50 169 ALA A CA 1
ATOM 1343 C C . ALA A 1 169 ? 12.885 5.033 -9.845 1.00 91.50 169 ALA A C 1
ATOM 1345 O O . ALA A 1 169 ? 12.047 5.643 -9.181 1.00 91.50 169 ALA A O 1
ATOM 1346 N N . THR A 1 170 ? 13.022 5.217 -11.162 1.00 91.75 170 THR A N 1
ATOM 1347 C CA . THR A 1 170 ? 12.195 6.149 -11.936 1.00 91.75 170 THR A CA 1
ATOM 1348 C C . THR A 1 170 ? 10.743 5.687 -11.982 1.00 91.75 170 THR A C 1
ATOM 1350 O O . THR A 1 170 ? 9.850 6.503 -11.760 1.00 91.75 170 THR A O 1
ATOM 1353 N N . LEU A 1 171 ? 10.501 4.389 -12.200 1.00 90.31 171 LEU A N 1
ATOM 1354 C CA . LEU A 1 171 ? 9.156 3.809 -12.163 1.00 90.31 171 LEU A CA 1
ATOM 1355 C C . LEU A 1 171 ? 8.519 3.943 -10.777 1.00 90.31 171 LEU A C 1
ATOM 1357 O O . LEU A 1 171 ? 7.387 4.407 -10.675 1.00 90.31 171 LEU A O 1
ATOM 1361 N N . LYS A 1 172 ? 9.250 3.597 -9.713 1.00 89.62 172 LYS A N 1
ATOM 1362 C CA . LYS A 1 172 ? 8.778 3.733 -8.330 1.00 89.62 172 LYS A CA 1
ATOM 1363 C C . LYS A 1 172 ? 8.392 5.180 -8.022 1.00 89.62 172 LYS A C 1
ATOM 1365 O O . LYS A 1 172 ? 7.297 5.429 -7.532 1.00 89.62 172 LYS A O 1
ATOM 1370 N N . ASN A 1 173 ? 9.252 6.138 -8.368 1.00 87.88 173 ASN A N 1
ATOM 1371 C CA . ASN A 1 173 ? 8.970 7.556 -8.162 1.00 87.88 173 ASN A CA 1
ATOM 1372 C C . ASN A 1 173 ? 7.751 8.029 -8.974 1.00 87.88 173 ASN A C 1
ATOM 1374 O O . ASN A 1 173 ? 6.927 8.787 -8.471 1.00 87.88 173 ASN A O 1
ATOM 1378 N N . ALA A 1 174 ? 7.616 7.578 -10.221 1.00 87.62 174 ALA A N 1
ATOM 1379 C CA . ALA A 1 174 ? 6.473 7.902 -11.067 1.00 87.62 174 ALA A CA 1
ATOM 1380 C C . ALA A 1 174 ? 5.155 7.365 -10.489 1.00 87.62 174 ALA A C 1
ATOM 1382 O O . ALA A 1 174 ? 4.188 8.117 -10.391 1.00 87.62 174 ALA A O 1
ATOM 1383 N N . LEU A 1 175 ? 5.148 6.110 -10.033 1.00 83.81 175 LEU A N 1
ATOM 1384 C CA . LEU A 1 175 ? 3.996 5.464 -9.407 1.00 83.81 175 LEU A CA 1
ATOM 1385 C C . LEU A 1 175 ? 3.586 6.170 -8.105 1.00 83.81 175 LEU A C 1
ATOM 1387 O O . LEU A 1 175 ? 2.421 6.507 -7.927 1.00 83.81 175 LEU A O 1
ATOM 1391 N N . GLU A 1 176 ? 4.548 6.458 -7.224 1.00 82.25 176 GLU A N 1
ATOM 1392 C CA . GLU A 1 176 ? 4.285 7.101 -5.929 1.00 82.25 176 GLU A CA 1
ATOM 1393 C C . GLU A 1 176 ? 3.808 8.557 -6.037 1.00 82.25 176 GLU A C 1
ATOM 1395 O O . GLU A 1 176 ? 3.169 9.049 -5.112 1.00 82.25 176 GLU A O 1
ATOM 1400 N N . ASN A 1 177 ? 4.114 9.240 -7.143 1.00 82.81 177 ASN A N 1
ATOM 1401 C CA . ASN A 1 177 ? 3.711 10.629 -7.388 1.00 82.81 177 ASN A CA 1
ATOM 1402 C C . ASN A 1 177 ? 2.657 10.758 -8.497 1.00 82.81 177 ASN A C 1
ATOM 1404 O O . ASN A 1 177 ? 2.424 11.867 -8.979 1.00 82.81 177 ASN A O 1
ATOM 1408 N N . LYS A 1 178 ? 2.073 9.641 -8.957 1.00 81.50 178 LYS A N 1
ATOM 1409 C CA . LYS A 1 178 ? 1.097 9.596 -10.062 1.00 81.50 178 LYS A CA 1
ATOM 1410 C C . LYS A 1 178 ? 1.552 10.323 -11.333 1.00 81.50 178 LYS A C 1
ATOM 1412 O O . LYS A 1 178 ? 0.746 10.849 -12.102 1.00 81.50 178 LYS A O 1
ATOM 1417 N N . LYS A 1 179 ? 2.861 10.365 -11.574 1.00 86.88 179 LYS A N 1
ATOM 1418 C CA . LYS A 1 179 ? 3.440 11.008 -12.753 1.00 86.88 179 LYS A CA 1
ATOM 1419 C C . LYS A 1 179 ? 3.483 9.994 -13.883 1.00 86.88 179 LYS A C 1
ATOM 1421 O O . LYS A 1 179 ? 4.124 8.963 -13.740 1.00 86.88 179 LYS A O 1
ATOM 1426 N N . ASN A 1 180 ? 2.873 10.307 -15.021 1.00 89.00 180 ASN A N 1
ATOM 1427 C CA . ASN A 1 180 ? 2.972 9.459 -16.208 1.00 89.00 180 ASN A CA 1
ATOM 1428 C C . ASN A 1 180 ? 4.438 9.196 -16.591 1.00 89.00 180 ASN A C 1
ATOM 1430 O O . ASN A 1 180 ? 5.319 10.035 -16.372 1.00 89.00 180 ASN A O 1
ATOM 1434 N N . LEU A 1 181 ? 4.691 8.023 -17.165 1.00 89.12 181 LEU A N 1
ATOM 1435 C CA . LEU A 1 181 ? 5.967 7.707 -17.789 1.00 89.12 181 LEU A CA 1
ATOM 1436 C C . LEU A 1 181 ? 5.836 7.892 -19.292 1.00 89.12 181 LEU A C 1
ATOM 1438 O O . LEU A 1 181 ? 5.146 7.141 -19.985 1.00 89.12 181 LEU A O 1
ATOM 1442 N N . GLU A 1 182 ? 6.524 8.908 -19.780 1.00 91.31 182 GLU A N 1
ATOM 1443 C CA . GLU A 1 182 ? 6.642 9.229 -21.189 1.00 91.31 182 GLU A CA 1
ATOM 1444 C C . GLU A 1 182 ? 8.010 8.766 -21.676 1.00 91.31 182 GLU A C 1
ATOM 1446 O O . GLU A 1 182 ? 9.019 9.062 -21.039 1.00 91.31 182 GLU A O 1
ATOM 1451 N N . ALA A 1 183 ? 8.069 8.045 -22.788 1.00 91.69 183 ALA A N 1
ATOM 1452 C CA . ALA A 1 183 ? 9.320 7.566 -23.349 1.00 91.69 183 ALA A CA 1
ATOM 1453 C C . ALA A 1 183 ? 9.494 7.996 -24.803 1.00 91.69 183 ALA A C 1
ATOM 1455 O O . ALA A 1 183 ? 8.522 8.129 -25.538 1.00 91.69 183 ALA A O 1
ATOM 1456 N N . SER A 1 184 ? 10.744 8.187 -25.218 1.00 92.12 184 SER A N 1
ATOM 1457 C CA . SER A 1 184 ? 11.133 8.281 -26.633 1.00 92.12 184 SER A CA 1
ATOM 1458 C C . SER A 1 184 ? 12.447 7.544 -26.842 1.00 92.12 184 SER A C 1
ATOM 1460 O O . SER A 1 184 ? 13.241 7.427 -25.901 1.00 92.12 184 SER A O 1
ATOM 1462 N N . ALA A 1 185 ? 12.680 7.035 -28.046 1.00 92.69 185 ALA A N 1
ATOM 1463 C CA . ALA A 1 185 ? 13.880 6.261 -28.314 1.00 92.69 185 ALA A CA 1
ATOM 1464 C C . ALA A 1 185 ? 14.401 6.454 -29.734 1.00 92.69 185 ALA A C 1
ATOM 1466 O O . ALA A 1 185 ? 13.652 6.385 -30.707 1.00 92.69 185 ALA A O 1
ATOM 1467 N N . THR A 1 186 ? 15.715 6.631 -29.842 1.00 91.31 186 THR A N 1
ATOM 1468 C CA . THR A 1 186 ? 16.436 6.701 -31.112 1.00 91.31 186 THR A CA 1
ATOM 1469 C C . THR A 1 186 ? 17.633 5.766 -31.095 1.00 91.31 186 THR A C 1
ATOM 1471 O O . THR A 1 186 ? 18.287 5.584 -30.068 1.00 91.31 186 THR A O 1
ATOM 1474 N N . ILE A 1 187 ? 17.939 5.167 -32.239 1.00 90.25 187 ILE A N 1
ATOM 1475 C CA . ILE A 1 187 ? 19.098 4.292 -32.410 1.00 90.25 187 ILE A CA 1
ATOM 1476 C C . ILE A 1 187 ? 20.015 4.940 -33.433 1.00 90.25 187 ILE A C 1
ATOM 1478 O O . ILE A 1 187 ? 19.613 5.176 -34.568 1.00 90.25 187 ILE A O 1
ATOM 1482 N N . TYR A 1 188 ? 21.246 5.221 -33.030 1.00 89.75 188 TYR A N 1
ATOM 1483 C CA . TYR A 1 188 ? 22.315 5.616 -33.935 1.00 89.75 188 TYR A CA 1
ATOM 1484 C C . TYR A 1 188 ? 23.162 4.393 -34.278 1.00 89.75 188 TYR A C 1
ATOM 1486 O O . TYR A 1 188 ? 23.536 3.623 -33.390 1.00 89.75 188 TYR A O 1
ATOM 1494 N N . VAL A 1 189 ? 23.482 4.233 -35.555 1.00 88.81 189 VAL A N 1
ATOM 1495 C CA . VAL A 1 189 ? 24.333 3.163 -36.068 1.00 88.81 189 VAL A CA 1
ATOM 1496 C C . VAL A 1 189 ? 25.456 3.788 -36.873 1.00 88.81 189 VAL A C 1
ATOM 1498 O O . VAL A 1 189 ? 25.219 4.604 -37.764 1.00 88.81 189 VAL A O 1
ATOM 1501 N N . LYS A 1 190 ? 26.684 3.396 -36.551 1.00 86.62 190 LYS A N 1
ATOM 1502 C CA . LYS A 1 190 ? 27.871 3.797 -37.292 1.00 86.62 190 LYS A CA 1
ATOM 1503 C C . LYS A 1 190 ? 28.091 2.833 -38.454 1.00 86.62 190 LYS A C 1
ATOM 1505 O O . LYS A 1 190 ? 28.248 1.633 -38.236 1.00 86.62 190 LYS A O 1
ATOM 1510 N N . GLY A 1 191 ? 28.168 3.367 -39.668 1.00 82.25 191 GLY A N 1
ATOM 1511 C CA . GLY A 1 191 ? 28.156 2.595 -40.910 1.00 82.25 191 GLY A CA 1
ATOM 1512 C C . GLY A 1 191 ? 26.744 2.282 -41.411 1.00 82.25 191 GLY A C 1
ATOM 1513 O O . GLY A 1 191 ? 25.760 2.556 -40.731 1.00 82.25 191 GLY A O 1
ATOM 1514 N N . THR A 1 192 ? 26.668 1.732 -42.626 1.00 83.31 192 THR A N 1
ATOM 1515 C CA . THR A 1 192 ? 25.409 1.500 -43.352 1.00 83.31 192 THR A CA 1
ATOM 1516 C C . THR A 1 192 ? 24.791 0.163 -42.959 1.00 83.31 192 THR A C 1
ATOM 1518 O O . THR A 1 192 ? 25.378 -0.869 -43.291 1.00 83.31 192 THR A O 1
ATOM 1521 N N . PRO A 1 193 ? 23.628 0.159 -42.284 1.00 80.38 193 PRO A N 1
ATOM 1522 C CA . PRO A 1 193 ? 22.943 -1.074 -41.916 1.00 80.38 193 PRO A CA 1
ATOM 1523 C C . PRO A 1 193 ? 22.459 -1.828 -43.151 1.00 80.38 193 PRO A C 1
ATOM 1525 O O . PRO A 1 193 ? 21.947 -1.195 -44.068 1.00 80.38 193 PRO A O 1
ATOM 1528 N N . GLY A 1 194 ? 22.631 -3.149 -43.163 1.00 76.75 194 GLY A N 1
ATOM 1529 C CA . GLY A 1 194 ? 22.146 -4.082 -44.182 1.00 76.75 194 GLY A CA 1
ATOM 1530 C C . GLY A 1 194 ? 20.671 -4.471 -44.003 1.00 76.75 194 GLY A C 1
ATOM 1531 O O . GLY A 1 194 ? 20.121 -4.325 -42.917 1.00 76.75 194 GLY A O 1
ATOM 1532 N N . ASP A 1 195 ? 20.058 -5.081 -45.023 1.00 74.88 195 ASP A N 1
ATOM 1533 C CA . ASP A 1 195 ? 18.664 -5.577 -44.951 1.00 74.88 195 ASP A CA 1
ATOM 1534 C C . ASP A 1 195 ? 18.456 -6.705 -43.919 1.00 74.88 195 ASP A C 1
ATOM 1536 O O . ASP A 1 195 ? 17.331 -6.983 -43.512 1.00 74.88 195 ASP A O 1
ATOM 1540 N N . ASN A 1 196 ? 19.541 -7.369 -43.507 1.00 79.50 196 ASN A N 1
ATOM 1541 C CA . ASN A 1 196 ? 19.524 -8.421 -42.487 1.00 79.50 196 ASN A CA 1
ATOM 1542 C C . ASN A 1 196 ? 19.890 -7.896 -41.089 1.00 79.50 196 ASN A C 1
ATOM 1544 O O . ASN A 1 196 ? 19.929 -8.688 -40.147 1.00 79.50 196 ASN A O 1
ATOM 1548 N N . ASP A 1 197 ? 20.222 -6.609 -40.951 1.00 83.31 197 ASP A N 1
ATOM 1549 C CA . ASP A 1 197 ? 20.582 -6.028 -39.661 1.00 83.31 197 ASP A CA 1
ATOM 1550 C C . ASP A 1 197 ? 19.318 -5.752 -38.838 1.00 83.31 197 ASP A C 1
ATOM 1552 O O . ASP A 1 197 ? 18.361 -5.149 -39.316 1.00 83.31 197 ASP A O 1
ATOM 1556 N N . GLU A 1 198 ? 19.327 -6.177 -37.579 1.00 85.06 198 GLU A N 1
ATOM 1557 C CA . GLU A 1 198 ? 18.205 -6.026 -36.658 1.00 85.06 198 GLU A CA 1
ATOM 1558 C C . GLU A 1 198 ? 18.648 -5.268 -35.410 1.00 85.06 198 GLU A C 1
ATOM 1560 O O . GLU A 1 198 ? 19.684 -5.565 -34.795 1.00 85.06 198 GLU A O 1
ATOM 1565 N N . PHE A 1 199 ? 17.838 -4.279 -35.035 1.00 87.00 199 PHE A N 1
ATOM 1566 C CA . PHE A 1 199 ? 18.008 -3.508 -33.813 1.00 87.00 199 PHE A CA 1
ATOM 1567 C C . PHE A 1 199 ? 16.723 -3.560 -32.998 1.00 87.00 199 PHE A C 1
ATOM 1569 O O . PHE A 1 199 ? 15.647 -3.238 -33.500 1.00 87.00 199 PHE A O 1
ATOM 1576 N N . GLY A 1 200 ? 16.846 -3.948 -31.734 1.00 84.44 200 GLY A N 1
ATOM 1577 C CA . GLY A 1 200 ? 15.729 -4.172 -30.833 1.00 84.44 200 GLY A CA 1
ATOM 1578 C C . GLY A 1 200 ? 15.848 -3.355 -29.556 1.00 84.44 200 GLY A C 1
ATOM 1579 O O . GLY A 1 200 ? 16.925 -3.236 -28.970 1.00 84.44 200 GLY A O 1
ATOM 1580 N N . ILE A 1 201 ? 14.727 -2.820 -29.087 1.00 88.50 201 ILE A N 1
ATOM 1581 C CA . ILE A 1 201 ? 14.574 -2.368 -27.706 1.00 88.50 201 ILE A CA 1
ATOM 1582 C C . ILE A 1 201 ? 13.641 -3.345 -27.021 1.00 88.50 201 ILE A C 1
ATOM 1584 O O . ILE A 1 201 ? 12.466 -3.434 -27.375 1.00 88.50 201 ILE A O 1
ATOM 1588 N N . LYS A 1 202 ? 14.144 -4.022 -26.000 1.00 89.31 202 LYS A N 1
ATOM 1589 C CA . LYS A 1 202 ? 13.327 -4.860 -25.133 1.00 89.31 202 LYS A CA 1
ATOM 1590 C C . LYS A 1 202 ? 13.155 -4.173 -23.794 1.00 89.31 202 LYS A C 1
ATOM 1592 O O . LYS A 1 202 ? 14.114 -3.631 -23.244 1.00 89.31 202 LYS A O 1
ATOM 1597 N N . TYR A 1 203 ? 11.951 -4.200 -23.242 1.00 89.19 203 TYR A N 1
ATOM 1598 C CA . TYR A 1 203 ? 11.733 -3.728 -21.885 1.00 89.19 203 TYR A CA 1
ATOM 1599 C C . TYR A 1 203 ? 10.836 -4.650 -21.079 1.00 89.19 203 TYR A C 1
ATOM 1601 O O . TYR A 1 203 ? 9.935 -5.305 -21.601 1.00 89.19 203 TYR A O 1
ATOM 1609 N N . PHE A 1 204 ? 11.111 -4.671 -19.782 1.00 91.50 204 PHE A N 1
ATOM 1610 C CA . PHE A 1 204 ? 10.420 -5.473 -18.792 1.00 91.50 204 PHE A CA 1
ATOM 1611 C C . PHE A 1 204 ? 9.988 -4.575 -17.642 1.00 91.50 204 PHE A C 1
ATOM 1613 O O . PHE A 1 204 ? 10.821 -3.883 -17.052 1.00 91.50 204 PHE A O 1
ATOM 1620 N N . VAL A 1 205 ? 8.699 -4.604 -17.317 1.00 90.88 205 VAL A N 1
ATOM 1621 C CA . VAL A 1 205 ? 8.134 -3.937 -16.144 1.00 90.88 205 VAL A CA 1
ATOM 1622 C C . VAL A 1 205 ? 7.457 -4.975 -15.267 1.00 90.88 205 VAL A C 1
ATOM 1624 O O . VAL A 1 205 ? 6.690 -5.804 -15.757 1.00 90.88 205 VAL A O 1
ATOM 1627 N N . LYS A 1 206 ? 7.691 -4.879 -13.961 1.00 92.62 206 LYS A N 1
ATOM 1628 C CA . LYS A 1 206 ? 6.998 -5.653 -12.936 1.00 92.62 206 LYS A CA 1
ATOM 1629 C C . LYS A 1 206 ? 6.728 -4.770 -11.724 1.00 92.62 206 LYS A C 1
ATOM 1631 O O . LYS A 1 206 ? 7.645 -4.205 -11.133 1.00 92.62 206 LYS A O 1
ATOM 1636 N N . ILE A 1 207 ? 5.462 -4.670 -11.347 1.00 89.25 207 ILE A N 1
ATOM 1637 C CA . ILE A 1 207 ? 4.980 -3.906 -10.200 1.00 89.25 207 ILE A CA 1
ATOM 1638 C C . ILE A 1 207 ? 4.188 -4.879 -9.324 1.00 89.25 207 ILE A C 1
ATOM 1640 O O . ILE A 1 207 ? 3.018 -5.150 -9.612 1.00 89.25 207 ILE A O 1
ATOM 1644 N N . PRO A 1 208 ? 4.802 -5.450 -8.277 1.00 89.44 208 PRO A N 1
ATOM 1645 C CA . PRO A 1 208 ? 4.037 -6.152 -7.261 1.00 89.44 208 PRO A CA 1
ATOM 1646 C C . PRO A 1 208 ? 3.228 -5.122 -6.461 1.00 89.44 208 PRO A C 1
ATOM 1648 O O . PRO A 1 208 ? 3.764 -4.105 -6.014 1.00 89.44 208 PRO A O 1
ATOM 1651 N N . LEU A 1 209 ? 1.932 -5.368 -6.273 1.00 84.31 209 LEU A N 1
ATOM 1652 C CA . LEU A 1 209 ? 1.043 -4.520 -5.476 1.00 84.31 209 LEU A CA 1
ATOM 1653 C C . LEU A 1 209 ? 1.264 -4.788 -3.985 1.00 84.31 209 LEU A C 1
ATOM 1655 O O . LEU A 1 209 ? 0.415 -5.314 -3.267 1.00 84.31 209 LEU A O 1
ATOM 1659 N N . SER A 1 210 ? 2.463 -4.450 -3.534 1.00 85.94 210 SER A N 1
ATOM 1660 C CA . SER A 1 210 ? 2.908 -4.562 -2.156 1.00 85.94 210 SER A CA 1
ATOM 1661 C C . SER A 1 210 ? 3.793 -3.389 -1.789 1.00 85.94 210 SER A C 1
ATOM 1663 O O . SER A 1 210 ? 4.517 -2.850 -2.632 1.00 85.94 210 SER A O 1
ATOM 1665 N N . GLY A 1 211 ? 3.780 -3.029 -0.517 1.00 88.50 211 GLY A N 1
ATOM 1666 C CA . GLY A 1 211 ? 4.612 -1.947 -0.037 1.00 88.50 211 GLY A CA 1
ATOM 1667 C C . GLY A 1 211 ? 4.483 -1.711 1.451 1.00 88.50 211 GLY A C 1
ATOM 1668 O O . GLY A 1 211 ? 3.783 -2.429 2.168 1.00 88.50 211 GLY A O 1
ATOM 1669 N N . THR A 1 212 ? 5.143 -0.651 1.890 1.00 90.44 212 THR A N 1
ATOM 1670 C CA . THR A 1 212 ? 5.107 -0.180 3.272 1.00 90.44 212 THR A CA 1
ATOM 1671 C C . THR A 1 212 ? 4.238 1.068 3.386 1.00 90.44 212 THR A C 1
ATOM 1673 O O . THR A 1 212 ? 4.361 1.996 2.586 1.00 90.44 212 THR A O 1
ATOM 1676 N N . VAL A 1 213 ? 3.365 1.111 4.391 1.00 89.00 213 VAL A N 1
ATOM 1677 C CA . VAL A 1 213 ? 2.464 2.242 4.650 1.00 89.00 213 VAL A CA 1
ATOM 1678 C C . VAL A 1 213 ? 3.251 3.470 5.138 1.00 89.00 213 VAL A C 1
ATOM 1680 O O . VAL A 1 213 ? 3.884 3.438 6.190 1.00 89.00 213 VAL A O 1
ATOM 1683 N N . LYS A 1 214 ? 3.189 4.578 4.394 1.00 89.44 214 LYS A N 1
ATOM 1684 C CA . LYS A 1 214 ? 3.899 5.849 4.634 1.00 89.44 214 LYS A CA 1
ATOM 1685 C C . LYS A 1 214 ? 3.350 6.630 5.829 1.00 89.44 214 LYS A C 1
ATOM 1687 O O . LYS A 1 214 ? 4.115 7.275 6.551 1.00 89.44 214 LYS A O 1
ATOM 1692 N N . THR A 1 215 ? 2.035 6.588 6.035 1.00 89.38 215 THR A N 1
ATOM 1693 C CA . THR A 1 215 ? 1.308 7.284 7.110 1.00 89.38 215 THR A CA 1
ATOM 1694 C C . THR A 1 215 ? 0.098 6.470 7.543 1.00 89.38 215 THR A C 1
ATOM 1696 O O . THR A 1 215 ? -0.451 5.750 6.716 1.00 89.38 215 THR A O 1
ATOM 1699 N N . ASP A 1 216 ? -0.360 6.635 8.788 1.00 91.44 216 ASP A N 1
ATOM 1700 C CA . ASP A 1 216 ? -1.580 5.977 9.276 1.00 91.44 216 ASP A CA 1
ATOM 1701 C C . ASP A 1 216 ? -2.739 6.176 8.288 1.00 91.44 216 ASP A C 1
ATOM 1703 O O . ASP A 1 216 ? -3.113 7.310 7.970 1.00 91.44 216 ASP A O 1
ATOM 1707 N N . TYR A 1 217 ? -3.312 5.073 7.813 1.00 88.00 217 TYR A N 1
ATOM 1708 C CA . TYR A 1 217 ? -4.405 5.100 6.851 1.00 88.00 217 TYR A CA 1
ATOM 1709 C C . TYR A 1 217 ? -5.716 4.722 7.511 1.00 88.00 217 TYR A C 1
ATOM 1711 O O . TYR A 1 217 ? -5.904 3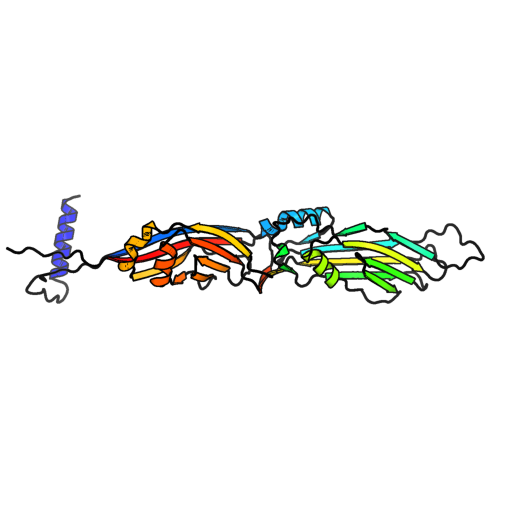.591 7.956 1.00 88.00 217 TYR A O 1
ATOM 1719 N N . ARG A 1 218 ? -6.636 5.680 7.577 1.00 90.00 218 ARG A N 1
ATOM 1720 C CA . ARG A 1 218 ? -7.932 5.500 8.230 1.00 90.00 218 ARG A CA 1
ATOM 1721 C C . ARG A 1 218 ? -8.844 4.652 7.353 1.00 90.00 218 ARG A C 1
ATOM 1723 O O . ARG A 1 218 ? -9.170 5.049 6.241 1.00 90.00 218 ARG A O 1
ATOM 1730 N N . ILE A 1 219 ? -9.277 3.522 7.898 1.00 88.19 219 ILE A N 1
ATOM 1731 C CA . ILE A 1 219 ? -10.304 2.659 7.311 1.00 88.19 219 ILE A CA 1
ATOM 1732 C C . ILE A 1 219 ? -11.692 3.158 7.729 1.00 88.19 219 ILE A C 1
ATOM 1734 O O . ILE A 1 219 ? -12.585 3.305 6.901 1.00 88.19 219 ILE A O 1
ATOM 1738 N N . ILE A 1 220 ? -11.860 3.454 9.021 1.00 90.25 220 ILE A N 1
ATOM 1739 C CA . ILE A 1 220 ? -13.081 4.023 9.602 1.00 90.25 220 ILE A CA 1
ATOM 1740 C C . ILE A 1 220 ? -12.710 5.283 10.378 1.00 90.25 220 ILE A C 1
ATOM 1742 O O . ILE A 1 220 ? -11.702 5.309 11.086 1.00 90.25 220 ILE A O 1
ATOM 1746 N N . SER A 1 221 ? -13.554 6.307 10.271 1.00 93.75 221 SER A N 1
ATOM 1747 C CA . SER A 1 221 ? -13.537 7.488 11.130 1.00 93.75 221 SER A CA 1
ATOM 1748 C C . SER A 1 221 ? -14.979 7.944 11.357 1.00 93.75 221 SER A C 1
ATOM 1750 O O . SER A 1 221 ? -15.648 8.373 10.418 1.00 93.75 221 SER A O 1
ATOM 1752 N N . GLN A 1 222 ? -15.488 7.778 12.579 1.00 93.00 222 GLN A N 1
ATOM 1753 C CA . GLN A 1 222 ? -16.880 8.092 12.925 1.00 93.00 222 GLN A CA 1
ATOM 1754 C C . GLN A 1 222 ? -17.004 8.581 14.369 1.00 93.00 222 GLN A C 1
ATOM 1756 O O . GLN A 1 222 ? -16.257 8.152 15.244 1.00 93.00 222 GLN A O 1
ATOM 1761 N N . GLU A 1 223 ? -17.977 9.444 14.647 1.00 93.75 223 GLU A N 1
ATOM 1762 C CA . GLU A 1 223 ? -18.319 9.795 16.027 1.00 93.75 223 GLU A CA 1
ATOM 1763 C C . GLU A 1 223 ? -19.194 8.712 16.664 1.00 93.75 223 GLU A C 1
ATOM 1765 O O . GLU A 1 223 ? -20.136 8.210 16.048 1.00 93.75 223 GLU A O 1
ATOM 1770 N N . VAL A 1 224 ? -18.910 8.387 17.923 1.00 90.50 224 VAL A N 1
ATOM 1771 C CA . VAL A 1 224 ? -19.729 7.506 18.758 1.00 90.50 224 VAL A CA 1
ATOM 1772 C C . VAL A 1 224 ? -20.208 8.288 19.978 1.00 90.50 224 VAL A C 1
ATOM 1774 O O . VAL A 1 224 ? -19.435 9.010 20.612 1.00 90.50 224 VAL A O 1
ATOM 1777 N N . ASP A 1 225 ? -21.492 8.154 20.310 1.00 87.00 225 ASP A N 1
ATOM 1778 C CA . ASP A 1 225 ? -22.096 8.791 21.479 1.00 87.00 225 ASP A CA 1
ATOM 1779 C C . ASP A 1 225 ? -22.251 7.784 22.623 1.00 87.00 225 ASP A C 1
ATOM 1781 O O . ASP A 1 225 ? -23.130 6.922 22.605 1.00 87.00 225 ASP A O 1
ATOM 1785 N N . LEU A 1 226 ? -21.378 7.905 23.623 1.00 86.69 226 LEU A N 1
ATOM 1786 C CA . LEU A 1 226 ? -21.389 7.088 24.837 1.00 86.69 226 LEU A CA 1
ATOM 1787 C C . LEU A 1 226 ? -21.836 7.894 26.069 1.00 86.69 226 LEU A C 1
ATOM 1789 O O . LEU A 1 226 ? -21.647 7.462 27.204 1.00 86.69 226 LEU A O 1
ATOM 1793 N N . THR A 1 227 ? -22.444 9.067 25.881 1.00 84.69 227 THR A N 1
ATOM 1794 C CA . THR A 1 227 ? -22.813 9.950 27.004 1.00 84.69 227 THR A CA 1
ATOM 1795 C C . THR A 1 227 ? -23.866 9.338 27.925 1.00 84.69 227 THR A C 1
ATOM 1797 O O . THR A 1 227 ? -23.825 9.522 29.141 1.00 84.69 227 THR A O 1
ATOM 1800 N N . SER A 1 228 ? -24.769 8.526 27.371 1.00 77.94 228 SER A N 1
ATOM 1801 C CA . SER A 1 228 ? -25.805 7.821 28.136 1.00 77.94 228 SER A CA 1
ATOM 1802 C C . SER A 1 228 ? -25.237 6.834 29.166 1.00 77.94 228 SER A C 1
ATOM 1804 O O . SER A 1 228 ? -25.850 6.613 30.215 1.00 77.94 228 SER A O 1
ATOM 1806 N N . VAL A 1 229 ? -24.043 6.287 28.916 1.00 81.19 229 VAL A N 1
ATOM 1807 C CA . VAL A 1 229 ? -23.401 5.286 29.783 1.00 81.19 229 VAL A CA 1
ATOM 1808 C C . VAL A 1 229 ? -22.436 5.894 30.802 1.00 81.19 229 VAL A C 1
ATOM 1810 O O . VAL A 1 229 ? -21.904 5.176 31.644 1.00 81.19 229 VAL A O 1
ATOM 1813 N N . ALA A 1 230 ? -22.281 7.222 30.831 1.00 80.69 230 ALA A N 1
ATOM 1814 C CA . ALA A 1 230 ? -21.540 7.912 31.892 1.00 80.69 230 ALA A CA 1
ATOM 1815 C C . ALA A 1 230 ? -22.147 7.662 33.290 1.00 80.69 230 ALA A C 1
ATOM 1817 O O . ALA A 1 230 ? -21.436 7.615 34.292 1.00 80.69 230 ALA A O 1
ATOM 1818 N N . THR A 1 231 ? -23.468 7.457 33.357 1.00 79.50 231 THR A N 1
ATOM 1819 C CA . THR A 1 231 ? -24.233 7.301 34.610 1.00 79.50 231 THR A CA 1
ATOM 1820 C C . THR A 1 231 ? -23.881 6.048 35.414 1.00 79.50 231 THR A C 1
ATOM 1822 O O . THR A 1 231 ? -24.153 5.996 36.612 1.00 79.50 231 THR A O 1
ATOM 1825 N N . ILE A 1 232 ? -23.267 5.044 34.782 1.00 79.38 232 ILE A N 1
ATOM 1826 C CA . ILE A 1 232 ? -22.945 3.755 35.410 1.00 79.38 232 ILE A CA 1
ATOM 1827 C C . ILE A 1 232 ? -21.471 3.619 35.810 1.00 79.38 232 ILE A C 1
ATOM 1829 O O . ILE A 1 232 ? -21.098 2.560 36.308 1.00 79.38 232 ILE A O 1
ATOM 1833 N N . LEU A 1 233 ? -20.652 4.669 35.648 1.00 82.25 233 LEU A N 1
ATOM 1834 C CA . LEU A 1 233 ? -19.201 4.667 35.902 1.00 82.25 233 LEU A CA 1
ATOM 1835 C C . LEU A 1 233 ? -18.811 4.054 37.261 1.00 82.25 233 LEU A C 1
ATOM 1837 O O . LEU A 1 233 ? -17.891 3.239 37.334 1.00 82.25 233 LEU A O 1
ATOM 1841 N N . GLU A 1 234 ? -19.523 4.413 38.331 1.00 83.38 234 GLU A N 1
ATOM 1842 C CA . GLU A 1 234 ? -19.230 3.931 39.691 1.00 83.38 234 GLU A CA 1
ATOM 1843 C C . GLU A 1 234 ? -19.458 2.424 39.859 1.00 83.38 234 GLU A C 1
ATOM 1845 O O . GLU A 1 234 ? -18.779 1.773 40.653 1.00 83.38 234 GLU A O 1
ATOM 1850 N N . ASN A 1 235 ? -20.358 1.851 39.056 1.00 83.50 235 ASN A N 1
ATOM 1851 C CA . ASN A 1 235 ? -20.722 0.439 39.110 1.00 83.50 235 ASN A CA 1
ATOM 1852 C C . ASN A 1 235 ? -19.851 -0.435 38.197 1.00 83.50 235 ASN A C 1
ATOM 1854 O O . ASN A 1 235 ? -20.065 -1.642 38.142 1.00 83.50 235 ASN A O 1
ATOM 1858 N N . ILE A 1 236 ? -18.889 0.130 37.460 1.00 85.69 236 ILE A N 1
ATOM 1859 C CA . ILE A 1 236 ? -18.028 -0.641 36.554 1.00 85.69 236 ILE A CA 1
ATOM 1860 C C . ILE A 1 236 ? -16.960 -1.385 37.363 1.00 85.69 236 ILE A C 1
ATOM 1862 O O . ILE A 1 236 ? -16.099 -0.772 38.004 1.00 85.69 236 ILE A O 1
ATOM 1866 N N . GLU A 1 237 ? -17.004 -2.717 37.299 1.00 88.94 237 GLU A N 1
ATOM 1867 C CA . GLU A 1 237 ? -15.955 -3.608 37.804 1.00 88.94 237 GLU A CA 1
ATOM 1868 C C . GLU A 1 237 ? -14.814 -3.708 36.790 1.00 88.94 237 GLU A C 1
ATOM 1870 O O . GLU A 1 237 ? -13.646 -3.561 37.151 1.00 88.94 237 GLU A O 1
ATOM 1875 N N . SER A 1 238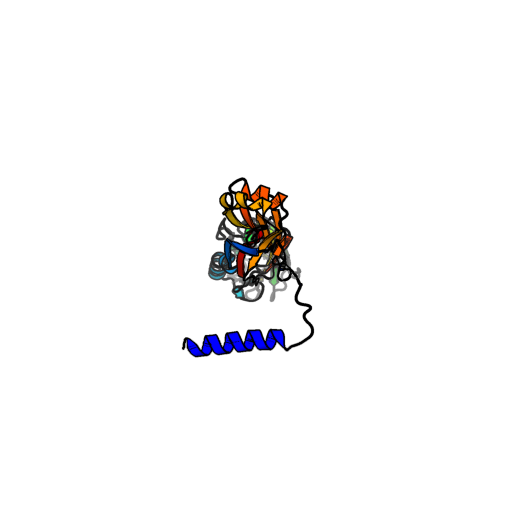 ? -15.148 -3.919 35.515 1.00 92.31 238 SER A N 1
ATOM 1876 C CA . SER A 1 238 ? -14.180 -3.915 34.421 1.00 92.31 238 SER A CA 1
ATOM 1877 C C . SER A 1 238 ? -14.819 -3.461 33.109 1.00 92.31 238 SER A C 1
ATOM 1879 O O . SER A 1 238 ? -16.022 -3.624 32.899 1.00 92.31 238 SER A O 1
ATOM 1881 N N . ALA A 1 239 ? -14.011 -2.861 32.237 1.00 93.38 239 ALA A N 1
ATOM 1882 C CA . ALA A 1 239 ? -14.445 -2.348 30.947 1.00 93.38 239 ALA A CA 1
ATOM 1883 C C . ALA A 1 239 ? -13.422 -2.702 29.868 1.00 93.38 239 ALA A C 1
ATOM 1885 O O . ALA A 1 239 ? -12.211 -2.590 30.077 1.00 93.38 239 ALA A O 1
ATOM 1886 N N . TYR A 1 240 ? -13.920 -3.120 28.710 1.00 96.44 240 TYR A N 1
ATOM 1887 C CA . TYR A 1 240 ? -13.099 -3.539 27.585 1.00 96.44 240 TYR A CA 1
ATOM 1888 C C . TYR A 1 240 ? -13.698 -3.089 26.260 1.00 96.44 240 TYR A C 1
ATOM 1890 O O . TYR A 1 240 ? -14.914 -3.114 26.093 1.00 96.44 240 TYR A O 1
ATOM 1898 N N . ILE A 1 241 ? -12.847 -2.770 25.290 1.00 96.25 241 ILE A N 1
ATOM 1899 C CA . ILE A 1 241 ? -13.239 -2.818 23.881 1.00 96.25 241 ILE A CA 1
ATOM 1900 C C . ILE A 1 241 ? -12.960 -4.233 23.387 1.00 96.25 241 ILE A C 1
ATOM 1902 O O . ILE A 1 241 ? -11.844 -4.730 23.541 1.00 96.25 241 ILE A O 1
ATOM 1906 N N . VAL A 1 242 ? -13.966 -4.889 22.820 1.00 96.00 242 VAL A N 1
ATOM 1907 C CA . VAL A 1 242 ? -13.869 -6.258 22.307 1.00 96.00 242 VAL A CA 1
ATOM 1908 C C . VAL A 1 242 ? -14.153 -6.252 20.812 1.00 96.00 242 VAL A C 1
ATOM 1910 O O . VAL A 1 242 ? -15.191 -5.750 20.383 1.00 96.00 242 VAL A O 1
ATOM 1913 N N . PHE A 1 243 ? -13.251 -6.849 20.039 1.00 95.44 243 PHE A N 1
ATOM 1914 C CA . PHE A 1 243 ? -13.409 -7.106 18.610 1.00 95.44 243 PHE A CA 1
ATOM 1915 C C . PHE A 1 243 ? -13.849 -8.554 18.418 1.00 95.44 243 PHE A C 1
ATOM 1917 O O . PHE A 1 243 ? -13.051 -9.490 18.470 1.00 95.44 243 PHE A O 1
ATOM 1924 N N . LYS A 1 244 ? -15.155 -8.743 18.246 1.00 91.75 244 LYS A N 1
ATOM 1925 C CA . LYS A 1 244 ? -15.748 -10.034 17.898 1.00 91.75 244 LYS A CA 1
ATOM 1926 C C . LYS A 1 244 ? -15.653 -10.262 16.400 1.00 91.75 244 LYS A C 1
ATOM 1928 O O . LYS A 1 244 ? -15.481 -9.320 15.633 1.00 91.75 244 LYS A O 1
ATOM 1933 N N . GLU A 1 245 ? -15.777 -11.527 16.004 1.00 91.12 245 GLU A N 1
ATOM 1934 C CA . GLU A 1 245 ? -15.764 -11.940 14.592 1.00 91.12 245 GLU A CA 1
ATOM 1935 C C . GLU A 1 245 ? -14.497 -11.498 13.845 1.00 91.12 245 GLU A C 1
ATOM 1937 O O . GLU A 1 245 ? -14.497 -11.415 12.622 1.00 91.12 245 GLU A O 1
ATOM 1942 N N . TRP A 1 246 ? -13.415 -11.249 14.594 1.00 93.25 246 TRP A N 1
ATOM 1943 C CA . TRP A 1 246 ? -12.147 -10.789 14.057 1.00 93.25 246 TRP A CA 1
ATOM 1944 C C . TRP A 1 246 ? -11.596 -11.789 13.043 1.00 93.25 246 TRP A C 1
ATOM 1946 O O . TRP A 1 246 ? -11.334 -12.952 13.371 1.00 93.25 246 TRP A O 1
ATOM 1956 N N . LYS A 1 247 ? -11.402 -11.321 11.813 1.00 92.44 247 LYS A N 1
ATOM 1957 C CA . LYS A 1 247 ? -10.674 -12.033 10.766 1.00 92.44 247 LYS A CA 1
ATOM 1958 C C . LYS A 1 247 ? -9.807 -11.041 10.022 1.00 92.44 247 LYS A C 1
ATOM 1960 O O . LYS A 1 247 ? -10.307 -10.045 9.512 1.00 92.44 247 LYS A O 1
ATOM 1965 N N . ASN A 1 248 ? -8.526 -11.355 9.906 1.00 89.00 248 ASN A N 1
ATOM 1966 C CA . ASN A 1 248 ? -7.581 -10.565 9.142 1.00 89.00 248 ASN A CA 1
ATOM 1967 C C . ASN A 1 248 ? -6.898 -11.449 8.092 1.00 89.00 248 ASN A C 1
ATOM 1969 O O . ASN A 1 248 ? -5.978 -12.202 8.396 1.00 89.00 248 ASN A O 1
ATOM 1973 N N . GLN A 1 249 ? -7.353 -11.353 6.844 1.00 86.94 249 GLN A N 1
ATOM 1974 C CA . GLN A 1 249 ? -6.758 -12.050 5.697 1.00 86.94 249 GLN A CA 1
ATOM 1975 C C . GLN A 1 249 ? -5.876 -11.139 4.839 1.00 86.94 249 GLN A C 1
ATOM 1977 O O . GLN A 1 249 ? -5.470 -11.510 3.741 1.00 86.94 249 GLN A O 1
ATOM 1982 N N . THR A 1 250 ? -5.560 -9.942 5.331 1.00 79.88 250 THR A N 1
ATOM 1983 C CA . THR A 1 250 ? -4.764 -8.961 4.581 1.00 79.88 250 THR A CA 1
ATOM 1984 C C . THR A 1 250 ? -3.260 -9.207 4.634 1.00 79.88 250 THR A C 1
ATOM 1986 O O . THR A 1 250 ? -2.512 -8.588 3.881 1.00 79.88 250 THR A O 1
ATOM 1989 N N . GLY A 1 251 ? -2.802 -10.065 5.551 1.00 79.56 251 GLY A N 1
ATOM 1990 C CA . GLY A 1 251 ? -1.382 -10.233 5.867 1.00 79.56 251 GLY A CA 1
ATOM 1991 C C . GLY A 1 251 ? -0.804 -9.128 6.762 1.00 79.56 251 GLY A C 1
ATOM 1992 O O . GLY A 1 251 ? 0.361 -9.213 7.145 1.00 79.56 251 GLY A O 1
ATOM 1993 N N . LEU A 1 252 ? -1.597 -8.116 7.138 1.00 86.50 252 LEU A N 1
ATOM 1994 C CA . LEU A 1 252 ? -1.202 -7.117 8.132 1.00 86.50 252 LEU A CA 1
ATOM 1995 C C . LEU A 1 252 ? -0.990 -7.779 9.492 1.00 86.50 252 LEU A C 1
ATOM 1997 O O . LEU A 1 252 ? -1.853 -8.509 9.966 1.00 86.50 252 LEU A O 1
ATOM 2001 N N . SER A 1 253 ? 0.123 -7.475 10.157 1.00 87.75 253 SER A N 1
ATOM 2002 C CA . SER A 1 253 ? 0.408 -8.028 11.486 1.00 87.75 253 SER A CA 1
ATOM 2003 C C . SER A 1 253 ? -0.494 -7.461 12.580 1.00 87.75 253 SER A C 1
ATOM 2005 O O . SER A 1 253 ? -0.736 -8.133 13.576 1.00 87.75 253 SER A O 1
ATOM 2007 N N . LYS A 1 254 ? -0.973 -6.224 12.409 1.00 92.38 254 LYS A N 1
ATOM 2008 C CA . LYS A 1 254 ? -1.832 -5.529 13.368 1.00 92.38 254 LYS A CA 1
ATOM 2009 C C . LYS A 1 254 ? -2.617 -4.398 12.710 1.00 92.38 254 LYS A C 1
ATOM 2011 O O . LYS A 1 254 ? -2.160 -3.806 11.732 1.00 92.38 254 LYS A O 1
ATOM 2016 N N . ILE A 1 255 ? -3.746 -4.046 13.312 1.00 94.44 255 ILE A N 1
ATOM 2017 C CA . ILE A 1 255 ? -4.592 -2.905 12.948 1.00 94.44 255 ILE A CA 1
ATOM 2018 C C . ILE A 1 255 ? -4.650 -1.930 14.119 1.00 94.44 255 ILE A C 1
ATOM 2020 O O . ILE A 1 255 ? -4.727 -2.331 15.276 1.00 94.44 255 ILE A O 1
ATOM 2024 N N . GLY A 1 256 ? -4.566 -0.637 13.833 1.00 95.44 256 GLY A N 1
ATOM 2025 C CA . GLY A 1 256 ? -4.674 0.416 14.828 1.00 95.44 256 GLY A CA 1
ATOM 2026 C C . GLY A 1 256 ? -6.126 0.722 15.178 1.00 95.44 256 GLY A C 1
ATOM 2027 O O . GLY A 1 256 ? -6.997 0.757 14.307 1.00 95.44 256 GLY A O 1
ATOM 2028 N N . PHE A 1 257 ? -6.374 0.992 16.454 1.00 96.38 257 PHE A N 1
ATOM 2029 C CA . PHE A 1 257 ? -7.658 1.458 16.962 1.00 96.38 257 PHE A CA 1
ATOM 2030 C C . PHE A 1 257 ? -7.468 2.675 17.853 1.00 96.38 257 PHE A C 1
ATOM 2032 O O . PHE A 1 257 ? -6.573 2.685 18.704 1.00 96.38 257 PHE A O 1
ATOM 2039 N N . LYS A 1 258 ? -8.336 3.672 17.676 1.00 96.88 258 LYS A N 1
ATOM 2040 C CA . LYS A 1 258 ? -8.458 4.833 18.554 1.00 96.88 258 LYS A CA 1
ATOM 2041 C C . LYS A 1 258 ? -9.916 5.081 18.923 1.00 96.88 258 LYS A C 1
ATOM 2043 O O . LYS A 1 258 ? -10.798 4.992 18.074 1.00 96.88 258 LYS A O 1
ATOM 2048 N N . LEU A 1 259 ? -10.150 5.439 20.180 1.00 95.38 259 LEU A N 1
ATOM 2049 C CA . LEU A 1 259 ? -11.418 5.970 20.674 1.00 95.38 259 LEU A CA 1
ATOM 2050 C C . LEU A 1 259 ? -11.108 7.134 21.618 1.00 95.38 259 LEU A C 1
ATOM 2052 O O . LEU A 1 259 ? -10.762 6.937 22.784 1.00 95.38 259 LEU A O 1
ATOM 2056 N N . GLY A 1 260 ? -11.166 8.357 21.094 1.00 91.31 260 GLY A N 1
ATOM 2057 C CA . GLY A 1 260 ? -10.680 9.538 21.807 1.00 91.31 260 GLY A CA 1
ATOM 2058 C C . GLY A 1 260 ? -9.179 9.433 22.078 1.00 91.31 260 GLY A C 1
ATOM 2059 O O . GLY A 1 260 ? -8.390 9.296 21.147 1.00 91.31 260 GLY A O 1
ATOM 2060 N N . ASN A 1 261 ? -8.785 9.473 23.353 1.00 90.94 261 ASN A N 1
ATOM 2061 C CA . ASN A 1 261 ? -7.380 9.337 23.759 1.00 90.94 261 ASN A CA 1
ATOM 2062 C C . ASN A 1 261 ? -6.924 7.875 23.909 1.00 90.94 261 ASN A C 1
ATOM 2064 O O . ASN A 1 261 ? -5.723 7.618 23.995 1.00 90.94 261 ASN A O 1
ATOM 2068 N N . LEU A 1 262 ? -7.856 6.915 23.940 1.00 94.19 262 LEU A N 1
ATOM 2069 C CA . LEU A 1 262 ? -7.523 5.495 23.999 1.00 94.19 262 LEU A CA 1
ATOM 2070 C C . LEU A 1 262 ? -6.975 5.064 22.639 1.00 94.19 262 LEU A C 1
ATOM 2072 O O . LEU A 1 262 ? -7.677 5.185 21.640 1.00 94.19 262 LEU A O 1
ATOM 2076 N N . SER A 1 263 ? -5.753 4.533 22.601 1.00 95.06 263 SER A N 1
ATOM 2077 C CA . SER A 1 263 ? -5.123 4.017 21.382 1.00 95.06 263 SER A CA 1
ATOM 2078 C C . SER A 1 263 ? -4.520 2.642 21.641 1.00 95.06 263 SER A C 1
ATOM 2080 O O . SER A 1 263 ? -3.840 2.438 22.646 1.00 95.06 263 SER A O 1
ATOM 2082 N N . SER A 1 264 ? -4.729 1.698 20.726 1.00 95.69 264 SER A N 1
ATOM 2083 C CA . SER A 1 264 ? -4.144 0.357 20.814 1.00 95.69 264 SER A CA 1
ATOM 2084 C C . SER A 1 264 ? -3.973 -0.289 19.439 1.00 95.69 264 SER A C 1
ATOM 2086 O O . SER A 1 264 ? -4.329 0.297 18.415 1.00 95.69 264 SER A O 1
ATOM 2088 N N . PHE A 1 265 ? -3.421 -1.501 19.432 1.00 95.25 265 PHE A N 1
ATOM 2089 C CA . PHE A 1 265 ? -3.321 -2.355 18.255 1.00 95.25 265 PHE A CA 1
ATOM 2090 C C . PHE A 1 265 ? -4.105 -3.649 18.473 1.00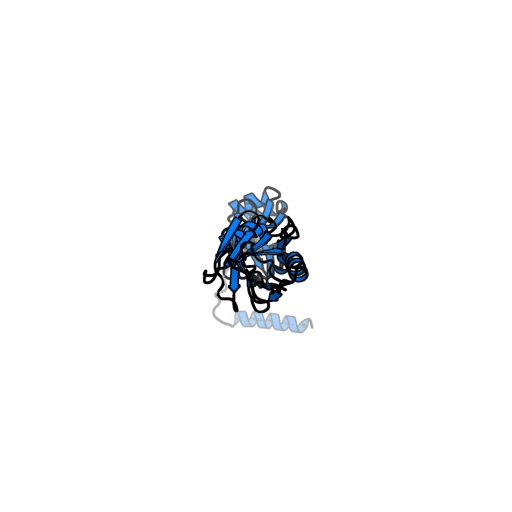 95.25 265 PHE A C 1
ATOM 2092 O O . PHE A 1 265 ? -4.128 -4.183 19.581 1.00 95.25 265 PHE A O 1
ATOM 2099 N N . ILE A 1 266 ? -4.727 -4.126 17.400 1.00 94.50 266 ILE A N 1
ATOM 2100 C CA . ILE A 1 266 ? -5.549 -5.330 17.344 1.00 94.50 266 ILE A CA 1
ATOM 2101 C C . ILE A 1 266 ? -4.870 -6.316 16.406 1.00 94.50 266 ILE A C 1
ATOM 2103 O O . ILE A 1 266 ? -4.454 -5.944 15.305 1.00 94.50 266 ILE A O 1
ATOM 2107 N N . ASP A 1 267 ? -4.779 -7.563 16.837 1.00 93.31 267 ASP A N 1
ATOM 2108 C CA . ASP A 1 267 ? -4.268 -8.675 16.045 1.00 93.31 267 ASP A CA 1
ATOM 2109 C C . ASP A 1 267 ? -4.974 -9.978 16.448 1.00 93.31 267 ASP A C 1
ATOM 2111 O O . ASP A 1 267 ? -5.834 -9.990 17.333 1.00 93.31 267 ASP A O 1
ATOM 2115 N N . ASP A 1 268 ? -4.613 -11.085 15.801 1.00 90.62 268 ASP A N 1
ATOM 2116 C CA . ASP A 1 268 ? -5.246 -12.390 16.025 1.00 90.62 268 ASP A CA 1
ATOM 2117 C C . ASP A 1 268 ? -5.055 -12.927 17.455 1.00 90.62 268 ASP A C 1
ATOM 2119 O O . ASP A 1 268 ? -5.822 -13.778 17.911 1.00 90.62 268 ASP A O 1
ATOM 2123 N N . SER A 1 269 ? -4.043 -12.438 18.1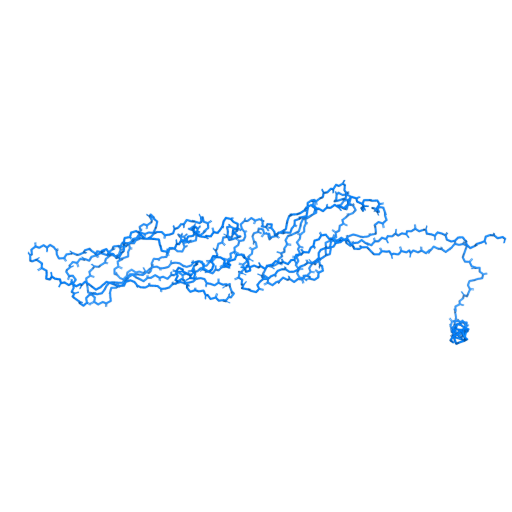77 1.00 91.38 269 SER A N 1
ATOM 2124 C CA . SER A 1 269 ? -3.771 -12.790 19.573 1.00 91.38 269 SER A CA 1
ATOM 2125 C C . SER A 1 269 ? -4.388 -11.809 20.572 1.00 91.38 269 SER A C 1
ATOM 2127 O O . SER A 1 269 ? -4.615 -12.172 21.729 1.00 91.38 269 SER A O 1
ATOM 2129 N N . ASN A 1 270 ? -4.685 -10.583 20.139 1.00 92.38 270 ASN A N 1
ATOM 2130 C CA . ASN A 1 270 ? -5.163 -9.504 20.984 1.00 92.38 270 ASN A CA 1
ATOM 2131 C C . ASN A 1 270 ? -6.363 -8.776 20.362 1.00 92.38 270 ASN A C 1
ATOM 2133 O O . ASN A 1 270 ? -6.234 -7.739 19.714 1.00 92.38 270 ASN A O 1
ATOM 2137 N N . THR A 1 271 ? -7.556 -9.299 20.636 1.00 94.88 271 THR A N 1
ATOM 2138 C CA . THR A 1 271 ? -8.840 -8.724 20.201 1.00 94.88 271 THR A CA 1
ATOM 2139 C C . THR A 1 271 ? -9.579 -7.982 21.320 1.00 94.88 271 THR A C 1
ATOM 2141 O O . THR A 1 271 ? -10.748 -7.618 21.169 1.00 94.88 271 THR A O 1
ATOM 2144 N N . LYS A 1 272 ? -8.923 -7.756 22.467 1.00 95.31 272 LYS A N 1
ATOM 2145 C CA . LYS A 1 272 ? -9.537 -7.185 23.671 1.00 95.31 272 LYS A CA 1
ATOM 2146 C C . LYS A 1 272 ? -8.643 -6.117 24.298 1.00 95.31 272 LYS A C 1
ATOM 2148 O O . LYS A 1 272 ? -7.565 -6.408 24.799 1.00 95.31 272 LYS A O 1
ATOM 2153 N N . ILE A 1 273 ? -9.134 -4.884 24.351 1.00 95.94 273 ILE A N 1
ATOM 2154 C CA . ILE A 1 273 ? -8.410 -3.729 24.892 1.00 95.94 273 ILE A CA 1
ATOM 2155 C C . ILE A 1 273 ? -9.015 -3.372 26.248 1.00 95.94 273 ILE A C 1
ATOM 2157 O O . ILE A 1 273 ? -10.206 -3.085 26.334 1.00 95.94 273 ILE A O 1
ATOM 2161 N N . SER A 1 274 ? -8.212 -3.392 27.313 1.00 95.12 274 SER A N 1
ATOM 2162 C CA . SER A 1 274 ? -8.658 -2.951 28.641 1.00 95.12 274 SER A CA 1
ATOM 2163 C C . SER A 1 274 ? -8.851 -1.441 28.679 1.00 95.12 274 SER A C 1
ATOM 2165 O O . SER A 1 274 ? -8.004 -0.697 28.193 1.00 95.12 274 SER A O 1
ATOM 2167 N N . ILE A 1 275 ? -9.938 -0.999 29.306 1.00 95.06 275 ILE A N 1
ATOM 2168 C CA . ILE A 1 275 ? -10.268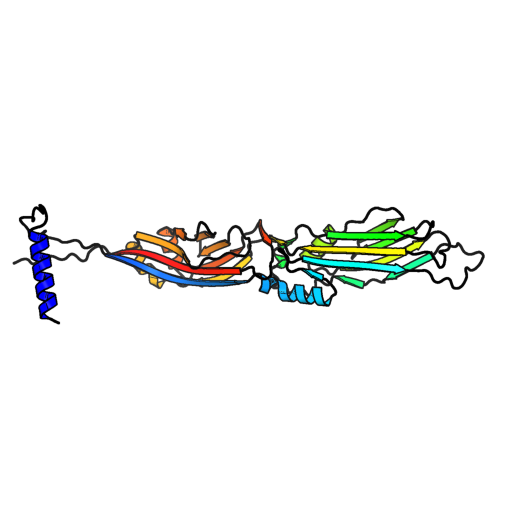 0.413 29.500 1.00 95.06 275 ILE A CA 1
ATOM 2169 C C . ILE A 1 275 ? -10.138 0.720 30.989 1.00 95.06 275 ILE A C 1
ATOM 2171 O O . ILE A 1 275 ? -10.715 0.020 31.827 1.00 95.06 275 ILE A O 1
ATOM 2175 N N . THR A 1 276 ? -9.373 1.751 31.344 1.00 93.44 276 THR A N 1
ATOM 2176 C CA . THR A 1 276 ? -9.321 2.206 32.738 1.00 93.44 276 THR A CA 1
ATOM 2177 C C . THR A 1 276 ? -10.572 3.011 33.093 1.00 93.44 276 THR A C 1
ATOM 2179 O O . THR A 1 276 ? -11.268 3.523 32.218 1.00 93.44 276 THR A O 1
ATOM 2182 N N . LYS A 1 277 ? -10.863 3.190 34.390 1.00 90.12 277 LYS A N 1
ATOM 2183 C CA . LYS A 1 277 ? -11.968 4.074 34.810 1.00 90.12 277 LYS A CA 1
ATOM 2184 C C . LYS A 1 277 ? -11.809 5.504 34.278 1.00 90.12 277 LYS A C 1
ATOM 2186 O O . LYS A 1 277 ? -12.809 6.133 33.949 1.00 90.12 277 LYS A O 1
ATOM 2191 N N . GLN A 1 278 ? -10.571 5.996 34.176 1.00 92.00 278 GLN A N 1
ATOM 2192 C CA . GLN A 1 278 ? -10.284 7.324 33.637 1.00 92.00 278 GLN A CA 1
ATOM 2193 C C . GLN A 1 278 ? -10.583 7.390 32.135 1.00 92.00 278 GLN A C 1
ATOM 2195 O O . GLN A 1 278 ? -11.320 8.276 31.714 1.00 92.00 278 GLN A O 1
ATOM 2200 N N . ASP A 1 279 ? -10.103 6.416 31.354 1.00 94.31 279 ASP A N 1
ATOM 2201 C CA . ASP A 1 279 ? -10.396 6.347 29.916 1.00 94.31 279 ASP A CA 1
ATOM 2202 C C . ASP A 1 279 ? -11.904 6.256 29.668 1.00 94.31 279 ASP A C 1
ATOM 2204 O O . ASP A 1 279 ? -12.433 6.957 28.810 1.00 94.31 279 ASP A O 1
ATOM 2208 N N . PHE A 1 280 ? -12.619 5.441 30.456 1.00 92.62 280 PHE A N 1
ATOM 2209 C CA . PHE A 1 280 ? -14.075 5.332 30.368 1.00 92.62 280 PHE A CA 1
ATOM 2210 C C . PHE A 1 280 ? -14.760 6.673 30.657 1.00 92.62 280 PHE A C 1
ATOM 2212 O O . PHE A 1 280 ? -15.649 7.095 29.916 1.00 92.62 280 PHE A O 1
ATOM 2219 N N . ALA A 1 281 ? -14.347 7.368 31.720 1.00 92.12 281 ALA A N 1
ATOM 2220 C CA . ALA A 1 281 ? -14.875 8.690 32.035 1.00 92.12 281 ALA A CA 1
ATOM 2221 C C . ALA A 1 281 ? -14.604 9.690 30.900 1.00 92.12 281 ALA A C 1
ATOM 2223 O O . ALA A 1 281 ? -15.445 10.537 30.619 1.00 92.12 281 ALA A O 1
ATOM 2224 N N . ASP A 1 282 ? -13.463 9.590 30.221 1.00 92.81 282 ASP A N 1
ATOM 2225 C CA . ASP A 1 282 ? -13.109 10.492 29.127 1.00 92.81 282 ASP A CA 1
ATOM 2226 C C . ASP A 1 282 ? -13.925 10.226 27.854 1.00 92.81 282 ASP A C 1
ATOM 2228 O O . ASP A 1 282 ? -14.497 11.169 27.303 1.00 92.81 282 ASP A O 1
ATOM 2232 N N . ILE A 1 283 ? -14.073 8.965 27.431 1.00 93.12 283 ILE A N 1
ATOM 2233 C CA . ILE A 1 283 ? -14.838 8.607 26.218 1.00 93.12 283 ILE A CA 1
ATOM 2234 C C . ILE A 1 283 ? -16.359 8.795 26.370 1.00 93.12 283 ILE A C 1
ATOM 2236 O O . ILE A 1 283 ? -17.080 8.783 25.374 1.00 93.12 283 ILE A O 1
ATOM 2240 N N . THR A 1 284 ? -16.862 8.962 27.600 1.00 90.44 284 THR A N 1
ATOM 2241 C CA . THR A 1 284 ? -18.297 9.146 27.901 1.00 90.44 284 THR A CA 1
ATOM 2242 C C . THR A 1 284 ? -18.692 10.594 28.210 1.00 90.44 284 THR A C 1
ATOM 2244 O O . THR A 1 284 ? -19.879 10.886 28.329 1.00 90.44 284 THR A O 1
ATOM 2247 N N . LYS A 1 285 ? -17.746 11.539 28.304 1.00 90.00 285 LYS A N 1
ATOM 2248 C CA . LYS A 1 285 ? -18.055 12.965 28.557 1.00 90.00 285 LYS A CA 1
ATOM 2249 C C . LYS A 1 285 ? -18.800 13.638 27.410 1.00 90.00 285 LYS A C 1
ATOM 2251 O O . LYS A 1 285 ? -19.582 14.558 27.631 1.00 90.00 285 LYS A O 1
ATOM 2256 N N . GLN A 1 286 ? -18.503 13.220 26.189 1.00 89.81 286 GLN A N 1
ATOM 2257 C CA . GLN A 1 286 ? -19.022 13.801 24.960 1.00 89.81 286 GLN A CA 1
ATOM 2258 C C . GLN A 1 286 ? -18.959 12.767 23.838 1.00 89.81 286 GLN A C 1
ATOM 2260 O O . GLN A 1 286 ? -18.409 11.676 24.009 1.00 89.81 286 GLN A O 1
ATOM 2265 N N . LYS A 1 287 ? -19.489 13.129 22.669 1.00 90.94 287 LYS A N 1
ATOM 2266 C CA . LYS A 1 287 ? -19.258 12.353 21.452 1.00 90.94 287 LYS A CA 1
ATOM 2267 C C . LYS A 1 287 ? -17.762 12.236 21.198 1.00 90.94 287 LYS A C 1
ATOM 2269 O O . LYS A 1 287 ? -17.033 13.228 21.251 1.00 90.94 287 LYS A O 1
ATOM 2274 N N . THR A 1 288 ? -17.323 11.014 20.944 1.00 92.50 288 THR A N 1
ATOM 2275 C CA . THR A 1 288 ? -15.909 10.674 20.846 1.00 92.50 288 THR A CA 1
ATOM 2276 C C . THR A 1 288 ? -15.635 10.060 19.483 1.00 92.50 288 THR A C 1
ATOM 2278 O O . THR A 1 288 ? -16.392 9.212 19.014 1.00 92.50 288 THR A O 1
ATOM 2281 N N . LEU A 1 289 ? -14.555 10.499 18.836 1.00 95.94 289 LEU A N 1
ATOM 2282 C CA . LEU A 1 289 ? -14.141 9.959 17.547 1.00 95.94 289 LEU A CA 1
ATOM 2283 C C . LEU A 1 289 ? -13.581 8.542 17.725 1.00 95.94 289 LEU A C 1
ATOM 2285 O O . LEU A 1 289 ? -12.664 8.330 18.523 1.00 95.94 289 LEU A O 1
ATOM 2289 N N . LEU A 1 290 ? -14.131 7.600 16.966 1.00 95.31 290 LEU A N 1
ATOM 2290 C CA . LEU A 1 290 ? -13.630 6.248 16.779 1.00 95.31 290 LEU A CA 1
ATOM 2291 C C . LEU A 1 290 ? -12.901 6.177 15.439 1.00 95.31 290 LEU A C 1
ATOM 2293 O O . LEU A 1 290 ? -13.464 6.530 14.399 1.00 95.31 290 LEU A O 1
ATOM 2297 N N . GLU A 1 291 ? -11.671 5.674 15.459 1.00 96.62 291 GLU A N 1
ATOM 2298 C CA . GLU A 1 291 ? -10.878 5.421 14.262 1.00 96.62 291 GLU A CA 1
ATOM 2299 C C . GLU A 1 291 ? -10.365 3.980 14.254 1.00 96.62 291 GLU A C 1
ATOM 2301 O O . GLU A 1 291 ? -9.824 3.487 15.247 1.00 96.62 291 GLU A O 1
ATOM 2306 N N . ILE A 1 292 ? -10.485 3.321 13.105 1.00 94.75 292 ILE A N 1
ATOM 2307 C CA . ILE A 1 292 ? -9.769 2.079 12.799 1.00 94.75 292 ILE A CA 1
ATOM 2308 C C . ILE A 1 292 ? -8.854 2.391 11.625 1.00 94.75 292 ILE A C 1
ATOM 2310 O O . ILE A 1 292 ? -9.301 2.972 10.634 1.00 94.75 292 ILE A O 1
ATOM 2314 N N . PHE A 1 293 ? -7.574 2.055 11.739 1.00 93.12 293 PHE A N 1
ATOM 2315 C CA . PHE A 1 293 ? -6.572 2.466 10.763 1.00 93.12 293 PHE A CA 1
ATOM 2316 C C . PHE A 1 293 ? -5.499 1.405 10.543 1.00 93.12 293 PHE A C 1
ATOM 2318 O O . PHE A 1 293 ? -5.165 0.632 11.438 1.00 93.12 293 PHE A O 1
ATOM 2325 N N . ILE A 1 294 ? -4.919 1.397 9.348 1.00 91.69 294 ILE A N 1
ATOM 2326 C CA . ILE A 1 294 ? -3.701 0.648 9.070 1.00 91.69 294 ILE A CA 1
ATOM 2327 C C . ILE A 1 294 ? -2.519 1.482 9.575 1.00 91.69 294 ILE A C 1
ATOM 2329 O O . ILE A 1 294 ? -2.376 2.632 9.147 1.00 91.69 294 ILE A O 1
ATOM 2333 N N . PRO A 1 295 ? -1.685 0.955 10.487 1.00 93.19 295 PRO A N 1
ATOM 2334 C CA . PRO A 1 295 ? -0.588 1.725 11.054 1.00 93.19 295 PRO A CA 1
ATOM 2335 C C . PRO A 1 295 ? 0.479 2.052 10.016 1.00 93.19 295 PRO A C 1
ATOM 2337 O O . PRO A 1 295 ? 0.803 1.219 9.161 1.00 93.19 295 PRO A O 1
ATOM 2340 N N . LYS A 1 296 ? 1.100 3.219 10.168 1.00 93.06 296 LYS A N 1
ATOM 2341 C CA . LYS A 1 296 ? 2.365 3.536 9.509 1.00 93.06 296 LYS A CA 1
ATOM 2342 C C . LYS A 1 296 ? 3.394 2.408 9.708 1.00 93.06 296 LYS A C 1
ATOM 2344 O O . LYS A 1 296 ? 3.416 1.746 10.746 1.00 93.06 296 LYS A O 1
ATOM 2349 N N . ASP A 1 297 ? 4.238 2.214 8.698 1.00 92.12 297 ASP A N 1
ATOM 2350 C CA . ASP A 1 297 ? 5.318 1.226 8.632 1.00 92.12 297 ASP A CA 1
ATOM 2351 C C . ASP A 1 297 ? 4.830 -0.237 8.583 1.00 92.12 297 ASP A C 1
ATOM 2353 O O . ASP A 1 297 ? 5.627 -1.172 8.654 1.00 92.12 297 ASP A O 1
ATOM 2357 N N . SER A 1 298 ? 3.522 -0.459 8.411 1.00 91.00 298 SER A N 1
ATOM 2358 C CA . SER A 1 298 ? 2.976 -1.794 8.151 1.00 91.00 298 SER A CA 1
ATOM 2359 C C . SER A 1 298 ? 3.277 -2.225 6.717 1.00 91.00 298 SER A C 1
ATOM 2361 O O . SER A 1 298 ? 3.114 -1.439 5.784 1.00 91.00 298 SER A O 1
ATOM 2363 N N . SER A 1 299 ? 3.675 -3.485 6.535 1.00 89.31 299 SER A N 1
ATOM 2364 C CA . SER A 1 299 ? 3.808 -4.090 5.207 1.00 89.31 299 SER A CA 1
ATOM 2365 C C . SER A 1 299 ? 2.455 -4.625 4.741 1.00 89.31 299 SER A C 1
ATOM 2367 O O . SER A 1 299 ? 1.787 -5.345 5.484 1.00 89.31 299 SER A O 1
ATOM 2369 N N . ILE A 1 300 ? 2.052 -4.268 3.522 1.00 84.56 300 ILE A N 1
ATOM 2370 C CA . ILE A 1 300 ? 0.820 -4.731 2.878 1.00 84.56 300 ILE A CA 1
ATOM 2371 C C . ILE A 1 300 ? 1.179 -5.501 1.614 1.00 84.56 300 ILE A C 1
ATOM 2373 O O . ILE A 1 300 ? 1.992 -5.046 0.808 1.00 84.56 300 ILE A O 1
ATOM 2377 N N . GLN A 1 301 ? 0.508 -6.633 1.410 1.00 84.75 301 GLN A N 1
ATOM 2378 C CA . GLN A 1 301 ? 0.470 -7.346 0.138 1.00 84.75 301 GLN A CA 1
ATOM 2379 C C . GLN A 1 301 ? -0.979 -7.411 -0.331 1.00 84.75 301 GLN A C 1
ATOM 2381 O O . GLN A 1 301 ? -1.830 -8.030 0.310 1.00 84.75 301 GLN A O 1
ATOM 2386 N N . ILE A 1 302 ? -1.279 -6.743 -1.440 1.00 80.31 302 ILE A N 1
ATOM 2387 C CA . ILE A 1 302 ? -2.635 -6.704 -1.974 1.00 80.31 302 ILE A CA 1
ATOM 2388 C C . ILE A 1 302 ? -2.885 -8.013 -2.715 1.00 80.31 302 ILE A C 1
ATOM 2390 O O . ILE A 1 302 ? -2.162 -8.354 -3.648 1.00 80.31 302 ILE A O 1
ATOM 2394 N N . ASN A 1 303 ? -3.914 -8.744 -2.297 1.00 78.19 303 ASN A N 1
ATOM 2395 C CA . ASN A 1 303 ? -4.413 -9.920 -2.996 1.00 78.19 303 ASN A CA 1
ATOM 2396 C C . ASN A 1 303 ? -5.931 -9.795 -3.198 1.00 78.19 303 ASN A C 1
ATOM 2398 O O . ASN A 1 303 ? -6.601 -9.023 -2.507 1.00 78.19 303 ASN A O 1
ATOM 2402 N N . SER A 1 304 ? -6.476 -10.530 -4.166 1.00 72.38 304 SER A N 1
ATOM 2403 C CA . SER A 1 304 ? -7.879 -10.406 -4.590 1.00 72.38 304 SER A CA 1
ATOM 2404 C C . SER A 1 304 ? -8.899 -10.874 -3.544 1.00 72.38 304 SER A C 1
ATOM 2406 O O . SER A 1 304 ? -10.086 -10.592 -3.693 1.00 72.38 304 SER A O 1
ATOM 2408 N N . SER A 1 305 ? -8.450 -11.577 -2.503 1.00 78.56 305 SER A N 1
ATOM 2409 C CA . SER A 1 305 ? -9.265 -12.148 -1.421 1.00 78.56 305 SER A CA 1
ATOM 2410 C C . SER A 1 305 ? -8.952 -11.550 -0.044 1.00 78.56 305 SER A C 1
ATOM 2412 O O . SER A 1 305 ? -9.399 -12.077 0.968 1.00 78.56 305 SER A O 1
ATOM 2414 N N . SER A 1 306 ? -8.155 -10.485 0.022 1.00 82.19 306 SER A N 1
ATOM 2415 C CA . SER A 1 306 ? -7.712 -9.898 1.282 1.00 82.19 306 SER A CA 1
ATOM 2416 C C . SER A 1 306 ? -8.842 -9.099 1.910 1.00 82.19 306 SER A C 1
ATOM 2418 O O . SER A 1 306 ? -9.307 -8.130 1.309 1.00 82.19 306 SER A O 1
ATOM 2420 N N . TYR A 1 307 ? -9.217 -9.425 3.145 1.00 87.69 307 TYR A N 1
ATOM 2421 C CA . TYR A 1 307 ? -10.214 -8.660 3.888 1.00 87.69 307 TYR A CA 1
ATOM 2422 C C . TYR A 1 307 ? -9.918 -8.574 5.388 1.00 87.69 307 TYR A C 1
ATOM 2424 O O . TYR A 1 307 ? -9.142 -9.362 5.940 1.00 87.69 307 TYR A O 1
ATOM 2432 N N . ILE A 1 308 ? -10.559 -7.605 6.036 1.00 89.62 308 ILE A N 1
ATOM 2433 C CA . ILE A 1 308 ? -10.661 -7.457 7.485 1.00 89.62 308 ILE A CA 1
ATOM 2434 C C . ILE A 1 308 ? -12.145 -7.466 7.840 1.00 89.62 308 ILE A C 1
ATOM 2436 O O . ILE A 1 308 ? -12.894 -6.613 7.362 1.00 89.62 308 ILE A O 1
ATOM 2440 N N . ASP A 1 309 ? -12.533 -8.393 8.709 1.00 92.94 309 ASP A N 1
ATOM 2441 C CA . ASP A 1 309 ? -13.845 -8.415 9.349 1.00 92.94 309 ASP A CA 1
ATOM 2442 C C . ASP A 1 309 ? -13.686 -8.204 10.847 1.00 92.94 309 ASP A C 1
ATOM 2444 O O . ASP A 1 309 ? -12.828 -8.826 11.480 1.00 92.94 309 ASP A O 1
ATOM 2448 N N . ALA A 1 310 ? -14.524 -7.345 11.422 1.00 93.75 310 ALA A N 1
ATOM 2449 C CA . ALA A 1 310 ? -14.626 -7.201 12.865 1.00 93.75 310 ALA A CA 1
ATOM 2450 C C . ALA A 1 310 ? -15.935 -6.530 13.286 1.00 93.75 310 ALA A C 1
ATOM 2452 O O . ALA A 1 310 ? -16.399 -5.584 12.657 1.00 93.75 310 ALA A O 1
ATOM 2453 N N . SER A 1 311 ? -16.457 -6.926 14.439 1.00 92.56 311 SER A N 1
ATOM 2454 C CA . SER A 1 311 ? -17.545 -6.232 15.128 1.00 92.56 311 SER A CA 1
ATOM 2455 C C . SER A 1 311 ? -17.029 -5.750 16.483 1.00 92.56 311 SER A C 1
ATOM 2457 O O . SER A 1 311 ? -16.603 -6.551 17.315 1.00 92.56 311 SER A O 1
ATOM 2459 N N . SER A 1 312 ? -17.020 -4.437 16.706 1.00 93.62 312 SER A N 1
ATOM 2460 C CA . SER A 1 312 ? -16.449 -3.818 17.909 1.00 93.62 312 SER A CA 1
ATOM 2461 C C . SER A 1 312 ? -17.525 -3.434 18.924 1.00 93.62 312 SER A C 1
ATOM 2463 O O . SER A 1 312 ? -18.556 -2.853 18.574 1.00 93.62 312 SER A O 1
ATOM 2465 N N . TYR A 1 313 ? -17.267 -3.743 20.194 1.00 92.69 313 TYR A N 1
ATOM 2466 C CA . TYR A 1 313 ? -18.194 -3.521 21.302 1.00 92.69 313 TYR A CA 1
ATOM 2467 C C . TYR A 1 313 ? -17.473 -2.946 22.515 1.00 92.69 313 TYR A C 1
ATOM 2469 O O . TYR A 1 313 ? -16.363 -3.364 22.843 1.00 92.69 313 TYR A O 1
ATOM 2477 N N . LEU A 1 314 ? -18.145 -2.054 23.235 1.00 92.06 314 LEU A N 1
ATOM 2478 C CA . LEU A 1 314 ? -17.804 -1.710 24.607 1.00 92.06 314 LEU A CA 1
ATOM 2479 C C . LEU A 1 314 ? -18.466 -2.733 25.537 1.00 92.06 314 LEU A C 1
ATOM 2481 O O . LEU A 1 314 ? -19.685 -2.754 25.686 1.00 92.06 314 LEU A O 1
ATOM 2485 N N . SER A 1 315 ? -17.648 -3.593 26.130 1.00 93.00 315 SER A N 1
ATOM 2486 C CA . SER A 1 315 ? -18.027 -4.655 27.060 1.00 93.00 315 SER A CA 1
ATOM 2487 C C . SER A 1 315 ? -17.807 -4.184 28.493 1.00 93.00 315 SER A C 1
ATOM 2489 O O . SER A 1 315 ? -16.677 -3.873 28.873 1.00 93.00 315 SER A O 1
ATOM 2491 N N . LEU A 1 316 ? -18.862 -4.190 29.301 1.00 89.50 316 LEU A N 1
ATOM 2492 C CA . LEU A 1 316 ? -18.857 -3.732 30.686 1.00 89.50 316 LEU A CA 1
ATOM 2493 C C . LEU A 1 316 ? -19.305 -4.853 31.615 1.00 89.50 316 LEU A C 1
ATOM 2495 O O . LEU A 1 316 ? -20.413 -5.373 31.478 1.00 89.50 316 LEU A O 1
ATOM 2499 N N . ASP A 1 317 ? -18.468 -5.164 32.598 1.00 89.94 317 ASP A N 1
ATOM 2500 C CA . ASP A 1 317 ? -18.868 -5.967 33.746 1.00 89.94 317 ASP A CA 1
ATOM 2501 C C . ASP A 1 317 ? -19.222 -5.021 34.889 1.00 89.94 317 ASP A C 1
ATOM 2503 O O . ASP A 1 317 ? -18.390 -4.236 35.358 1.00 89.94 317 ASP A O 1
ATOM 2507 N N . LEU A 1 318 ? -20.477 -5.079 35.321 1.00 84.38 318 LEU A N 1
ATOM 2508 C CA . LEU A 1 318 ? -21.020 -4.218 36.359 1.00 84.38 318 LEU A CA 1
ATOM 2509 C C . LEU A 1 318 ? -21.069 -4.957 37.691 1.00 84.38 318 LEU A C 1
ATOM 2511 O O . LEU A 1 318 ? -21.602 -6.067 37.789 1.00 84.38 318 LEU A O 1
ATOM 2515 N N . ASN A 1 319 ? -20.579 -4.292 38.729 1.00 82.62 319 ASN A N 1
ATOM 2516 C CA . ASN A 1 319 ? -20.807 -4.662 40.109 1.00 82.62 319 ASN A CA 1
ATOM 2517 C C . ASN A 1 319 ? -21.990 -3.859 40.662 1.00 82.62 319 ASN A C 1
ATOM 2519 O O . ASN A 1 319 ? -21.823 -2.753 41.172 1.00 82.62 319 ASN A O 1
ATOM 2523 N N . LEU A 1 320 ? -23.192 -4.421 40.557 1.00 68.88 320 LEU A N 1
ATOM 2524 C CA . LEU A 1 320 ? -24.376 -3.863 41.201 1.00 68.88 320 LEU A CA 1
ATOM 2525 C C . LEU A 1 320 ? -24.437 -4.423 42.627 1.00 68.88 320 LEU A C 1
ATOM 2527 O O . LEU A 1 320 ? -25.034 -5.473 42.880 1.00 68.88 320 LEU A O 1
ATOM 2531 N N . GLU A 1 321 ? -23.752 -3.759 43.556 1.00 62.69 321 GLU A N 1
ATOM 2532 C CA . GLU A 1 321 ? -23.810 -4.108 44.974 1.00 62.69 321 GLU A CA 1
ATOM 2533 C C . GLU A 1 321 ? -25.033 -3.467 45.658 1.00 62.69 321 GLU A C 1
ATOM 2535 O O . GLU A 1 321 ? -25.228 -2.255 45.619 1.00 62.69 321 GLU A O 1
ATOM 2540 N N . ASN A 1 322 ? -25.789 -4.328 46.354 1.00 46.91 322 ASN A N 1
ATOM 2541 C CA . ASN A 1 322 ? -26.779 -4.064 47.409 1.00 46.91 322 ASN A CA 1
ATOM 2542 C C . ASN A 1 322 ? -28.248 -3.883 46.992 1.00 46.91 322 ASN A C 1
ATOM 2544 O O . ASN A 1 322 ? -28.835 -2.813 47.131 1.00 46.91 322 ASN A O 1
ATOM 2548 N N . VAL A 1 323 ? -28.903 -5.005 46.675 1.00 44.38 323 VAL A N 1
ATOM 2549 C CA . VAL A 1 323 ? -30.250 -5.228 47.224 1.00 44.38 323 VAL A CA 1
ATOM 2550 C C . VAL A 1 323 ? -30.058 -5.964 48.550 1.00 44.38 323 VAL A C 1
ATOM 2552 O O . VAL A 1 323 ? -29.811 -7.171 48.567 1.00 44.38 323 VAL A O 1
ATOM 2555 N N . GLU A 1 324 ? -30.074 -5.230 49.663 1.00 41.06 324 GLU A N 1
ATOM 2556 C CA . GLU A 1 324 ? -30.129 -5.847 50.989 1.00 41.06 324 GLU A CA 1
ATOM 2557 C C . GLU A 1 324 ? -31.546 -6.368 51.222 1.00 41.06 324 GLU A C 1
ATOM 2559 O O . GLU A 1 324 ? -32.512 -5.608 51.263 1.00 41.06 324 GLU A O 1
ATOM 2564 N N . PHE A 1 325 ? -31.673 -7.686 51.362 1.00 39.56 325 PHE A N 1
ATOM 2565 C CA . PHE A 1 325 ? -32.897 -8.287 51.865 1.00 39.56 325 PHE A CA 1
ATOM 2566 C C . PHE A 1 325 ? -32.760 -8.427 53.376 1.00 39.56 325 PHE A C 1
ATOM 2568 O O . PHE A 1 325 ? -32.020 -9.287 53.864 1.00 39.56 325 PHE A O 1
ATOM 2575 N N . THR A 1 326 ? -33.483 -7.595 54.117 1.00 38.25 326 THR A N 1
ATOM 2576 C CA . THR A 1 326 ? -33.742 -7.849 55.532 1.00 38.25 326 THR A CA 1
ATOM 2577 C C . THR A 1 326 ? -34.799 -8.942 55.601 1.00 38.25 326 THR A C 1
ATOM 2579 O O . THR A 1 326 ? -35.944 -8.744 55.188 1.00 38.25 326 THR A O 1
ATOM 2582 N N . LEU A 1 327 ? -34.425 -10.123 56.085 1.00 42.94 327 LEU A N 1
ATOM 2583 C CA . LEU A 1 327 ? -35.397 -11.167 56.382 1.00 42.94 327 LEU A CA 1
ATOM 2584 C C . LEU A 1 327 ? -36.129 -10.757 57.665 1.00 42.94 327 LEU A C 1
ATOM 2586 O O . LEU A 1 327 ? -35.607 -10.979 58.746 1.00 42.94 327 LEU A O 1
ATOM 2590 N N . GLY A 1 328 ? -37.278 -10.091 57.497 1.00 40.78 328 GLY A N 1
ATOM 2591 C CA . GLY A 1 328 ? -38.337 -9.829 58.481 1.00 40.78 328 GLY A CA 1
ATOM 2592 C C . GLY A 1 328 ? -37.946 -9.771 59.961 1.00 40.78 328 GLY A C 1
ATOM 2593 O O . GLY A 1 328 ? -37.709 -10.799 60.588 1.00 40.78 328 GLY A O 1
ATOM 2594 N N . GLY A 1 329 ? -38.023 -8.569 60.533 1.00 47.62 329 GLY A N 1
ATOM 2595 C CA . GLY A 1 329 ? -38.337 -8.407 61.947 1.00 47.62 329 GLY A CA 1
ATOM 2596 C C . GLY A 1 329 ? -39.848 -8.500 62.161 1.00 47.62 329 GLY A C 1
ATOM 2597 O O . GLY A 1 329 ? -40.583 -7.687 61.606 1.00 47.62 329 GLY A O 1
ATOM 2598 N N . GLU A 1 330 ? -40.261 -9.483 62.957 1.00 34.19 330 GLU A N 1
ATOM 2599 C CA . GLU A 1 330 ? -41.222 -9.353 64.063 1.00 34.19 330 GLU A CA 1
ATOM 2600 C C . GLU A 1 330 ? -40.706 -10.181 65.244 1.00 34.19 330 GLU A C 1
ATOM 2602 O O . GLU A 1 330 ? -40.267 -11.335 65.011 1.00 34.19 330 GLU A O 1
#

Secondary structure (DSSP, 8-state):
-HHHHHHHHHHHHHHHHHSS-----SS--SEEEEEEEEEEEEEEEEEEEESGGGTHHHHHHHHHTTPEEE-SSS-EEEEEEEEEE----S-PPTTS---EEEEEEEEEEEE--TTS-TT-GGGGEEEPS-EEEEEEEE-S--SEEEEEEEETTEEEEEETTPPPEE-HHHHHHHHHTT--EEEEEEEEEES---TT--EEEEEEEEEESEEEESS-EEEEEEEE--GGGGGGGGGEEEEEEEEEEEEE-S--S-EEEEETTEEEEEBTTB-EEEE-HHHHHHHHSS-EEEEEEEPTT-EEE--TT-EEEEEEEEEEEEEEEEEEEE----

Foldseek 3Di:
DVVVVVVVVVVVVVCVVPPDDDPPPPDDPQWDWDWDKDKDKDFDDWDKFALLVQCVQVVVVLVVLVWDWDLPWQIKTKDKDKQKDQDDDPDDDPPDFQKDKDWSDDWDFSFQLLSRDPPRCLLQFQFPPKWKKKDKDWDQDPWWKWKWKAWVHDTDIDIVPRDIDTCRVVVSVCNNVSNTIIMTMMMITRGHHDSRIMIMMIMMTMTFSKGFGAAKAWPDKDWDAQQVVLVQLVFFPWKKKAWPPWDFQFPWQWKWKDWAPDIDIDHPVRRIGTADSVNSNVSNPGTTIITITRHGGTITTRGNGGITTTTIIIMTTGGPTDPIDRPDDD

Organism: Thermosipho africanus (strain TCF52B) (NCBI:txid484019)

pLDDT: mean 80.0, std 15.59, range [34.19, 96.88]

Radius of gyration: 36.18 Å; chains: 1; bounding box: 78×51×117 Å